Protein AF-A0A1I7H098-F1 (afdb_monomer)

Structure (mmCIF, N/CA/C/O backbone):
data_AF-A0A1I7H098-F1
#
_entry.id   AF-A0A1I7H098-F1
#
loop_
_atom_site.group_PDB
_atom_site.id
_atom_site.type_symbol
_atom_site.label_atom_id
_atom_site.label_alt_id
_atom_site.label_comp_id
_atom_site.label_asym_id
_atom_site.label_entity_id
_atom_site.label_seq_id
_atom_site.pdbx_PDB_ins_code
_atom_site.Cartn_x
_atom_site.Cartn_y
_atom_site.Cartn_z
_atom_site.occupancy
_atom_site.B_iso_or_equiv
_atom_site.auth_seq_id
_atom_site.auth_comp_id
_atom_site.auth_asym_id
_atom_site.auth_atom_id
_atom_site.pdbx_PDB_model_num
ATOM 1 N N . MET A 1 1 ? -5.844 -3.182 17.092 1.00 50.19 1 MET A N 1
ATOM 2 C CA . MET A 1 1 ? -4.797 -3.306 16.057 1.00 50.19 1 MET A CA 1
ATOM 3 C C . MET A 1 1 ? -4.167 -1.939 15.901 1.00 50.19 1 MET A C 1
ATOM 5 O O . MET A 1 1 ? -4.902 -0.989 15.667 1.00 50.19 1 MET A O 1
ATOM 9 N N . ASP A 1 2 ? -2.868 -1.819 16.153 1.00 56.38 2 ASP A N 1
ATOM 10 C CA . ASP A 1 2 ? -2.183 -0.526 16.117 1.00 56.38 2 ASP A CA 1
ATOM 11 C C . ASP A 1 2 ? -2.101 -0.019 14.662 1.00 56.38 2 ASP A C 1
ATOM 13 O O . ASP A 1 2 ? -1.966 -0.824 13.735 1.00 56.38 2 ASP A O 1
ATOM 17 N N . ILE A 1 3 ? -2.187 1.295 14.427 1.00 56.88 3 ILE A N 1
ATOM 18 C CA . ILE A 1 3 ? -2.191 1.898 13.069 1.00 56.88 3 ILE A CA 1
ATOM 19 C C . ILE A 1 3 ? -0.932 1.487 12.286 1.00 56.88 3 ILE A C 1
ATOM 21 O O . ILE A 1 3 ? -0.953 1.285 11.064 1.00 56.88 3 ILE A O 1
ATOM 25 N N . ASN A 1 4 ? 0.163 1.280 13.016 1.00 68.94 4 ASN A N 1
ATOM 26 C CA . ASN A 1 4 ? 1.404 0.759 12.475 1.00 68.94 4 ASN A CA 1
ATOM 27 C C . ASN A 1 4 ? 1.242 -0.650 11.899 1.00 68.94 4 ASN A C 1
ATOM 29 O O . ASN A 1 4 ? 1.799 -0.922 10.845 1.00 68.94 4 ASN A O 1
ATOM 33 N N . ASP A 1 5 ? 0.469 -1.543 12.508 1.00 76.44 5 ASP A N 1
ATOM 34 C CA . ASP A 1 5 ? 0.354 -2.923 12.028 1.00 76.44 5 ASP A CA 1
ATOM 35 C C . ASP A 1 5 ? -0.524 -3.039 10.779 1.00 76.44 5 ASP A C 1
ATOM 37 O O . ASP A 1 5 ? -0.144 -3.741 9.839 1.00 76.44 5 ASP A O 1
ATOM 41 N N . ALA A 1 6 ? -1.598 -2.247 10.692 1.00 76.44 6 ALA A N 1
ATOM 42 C CA . ALA A 1 6 ? -2.412 -2.129 9.478 1.00 76.44 6 ALA A CA 1
ATOM 43 C C . ALA A 1 6 ? -1.590 -1.626 8.280 1.00 76.44 6 ALA A C 1
ATOM 45 O O . ALA A 1 6 ? -1.658 -2.172 7.177 1.00 76.44 6 ALA A O 1
ATOM 46 N N . THR A 1 7 ? -0.746 -0.618 8.513 1.00 80.31 7 THR A N 1
ATOM 47 C CA . THR A 1 7 ? 0.130 -0.050 7.478 1.00 80.31 7 THR A CA 1
ATOM 48 C C . THR A 1 7 ? 1.159 -1.075 6.992 1.00 80.31 7 THR A C 1
ATOM 50 O O . THR A 1 7 ? 1.426 -1.191 5.794 1.00 80.31 7 THR A O 1
ATOM 53 N N . LYS A 1 8 ? 1.722 -1.875 7.903 1.00 84.44 8 LYS A N 1
ATOM 54 C CA . LYS A 1 8 ? 2.679 -2.935 7.553 1.00 84.44 8 LYS A CA 1
ATOM 55 C C . LYS A 1 8 ? 2.026 -4.057 6.750 1.00 84.44 8 LYS A C 1
ATOM 57 O O . LYS A 1 8 ? 2.628 -4.551 5.795 1.00 84.44 8 LYS A O 1
ATOM 62 N N . GLU A 1 9 ? 0.821 -4.470 7.131 1.00 88.00 9 GLU A N 1
ATOM 63 C CA . GLU A 1 9 ? 0.059 -5.490 6.410 1.00 88.00 9 GLU A CA 1
ATOM 64 C C . GLU A 1 9 ? -0.294 -5.022 4.995 1.00 88.00 9 GLU A C 1
ATOM 66 O O . GLU A 1 9 ? -0.074 -5.757 4.027 1.00 88.00 9 GLU A O 1
ATOM 71 N N . TYR A 1 10 ? -0.722 -3.764 4.855 1.00 89.12 10 TYR A N 1
ATOM 72 C CA . TYR A 1 10 ? -0.965 -3.140 3.558 1.00 89.12 10 TYR A CA 1
ATOM 73 C C . TYR A 1 10 ? 0.275 -3.195 2.653 1.00 89.12 10 TYR A C 1
ATOM 75 O O . TYR A 1 10 ? 0.208 -3.718 1.538 1.00 89.12 10 TYR A O 1
ATOM 83 N N . VAL A 1 11 ? 1.437 -2.748 3.145 1.00 90.12 11 VAL A N 1
ATOM 84 C CA . VAL A 1 11 ? 2.695 -2.772 2.376 1.00 90.12 11 VAL A CA 1
ATOM 85 C C . VAL A 1 11 ? 3.069 -4.196 1.955 1.00 90.12 11 VAL A C 1
ATOM 87 O O . VAL A 1 11 ? 3.471 -4.416 0.812 1.00 90.12 11 VAL A O 1
ATOM 90 N N . LYS A 1 12 ? 2.902 -5.192 2.836 1.00 91.50 12 LYS A N 1
ATOM 91 C CA . LYS A 1 12 ? 3.137 -6.606 2.493 1.00 91.50 12 LYS A CA 1
ATOM 92 C C . LYS A 1 12 ? 2.204 -7.094 1.388 1.00 91.50 12 LYS A C 1
ATOM 94 O O . LYS A 1 12 ? 2.657 -7.798 0.483 1.00 91.50 12 LYS A O 1
ATOM 99 N N . ARG A 1 13 ? 0.925 -6.713 1.434 1.00 92.12 13 ARG A N 1
ATOM 100 C CA . ARG A 1 13 ? -0.057 -7.065 0.403 1.00 92.12 13 ARG A CA 1
ATOM 101 C C . ARG A 1 13 ? 0.317 -6.456 -0.948 1.00 92.12 13 ARG A C 1
ATOM 103 O O . ARG A 1 13 ? 0.353 -7.187 -1.936 1.00 92.12 13 ARG A O 1
ATOM 110 N N . VAL A 1 14 ? 0.662 -5.168 -0.980 1.00 93.88 14 VAL A N 1
ATOM 111 C CA . VAL A 1 14 ? 1.115 -4.475 -2.201 1.00 93.88 14 VAL A CA 1
ATOM 112 C C . VAL A 1 14 ? 2.371 -5.140 -2.769 1.00 93.88 14 VAL A C 1
ATOM 114 O O . VAL A 1 14 ? 2.383 -5.520 -3.938 1.00 93.88 14 VAL A O 1
ATOM 117 N N . ASN A 1 15 ? 3.384 -5.390 -1.931 1.00 94.31 15 ASN A N 1
ATOM 118 C CA . ASN A 1 15 ? 4.598 -6.102 -2.336 1.00 94.31 15 ASN A CA 1
ATOM 119 C C . ASN A 1 15 ? 4.280 -7.474 -2.950 1.00 94.31 15 ASN A C 1
ATOM 121 O O . ASN A 1 15 ? 4.836 -7.828 -3.985 1.00 94.31 15 ASN A O 1
ATOM 125 N N . SER A 1 16 ? 3.377 -8.248 -2.337 1.00 93.12 16 SER A N 1
ATOM 126 C CA . SER A 1 16 ? 3.011 -9.575 -2.842 1.00 93.12 16 SER A CA 1
ATOM 127 C C . SER A 1 16 ? 2.345 -9.513 -4.217 1.00 93.12 16 SER A C 1
ATOM 129 O O . SER A 1 16 ? 2.656 -10.339 -5.074 1.00 93.12 16 SER A O 1
ATOM 131 N N . ILE A 1 17 ? 1.467 -8.533 -4.447 1.00 95.38 17 ILE A N 1
ATOM 132 C CA . ILE A 1 17 ? 0.814 -8.326 -5.747 1.00 95.38 17 ILE A CA 1
ATOM 133 C C . ILE A 1 17 ? 1.856 -7.964 -6.812 1.00 95.38 17 ILE A C 1
ATOM 135 O O . ILE A 1 17 ? 1.867 -8.570 -7.882 1.00 95.38 17 ILE A O 1
ATOM 139 N N . ILE A 1 18 ? 2.769 -7.040 -6.502 1.00 95.19 18 ILE A N 1
ATOM 140 C CA . ILE A 1 18 ? 3.820 -6.601 -7.432 1.00 95.19 18 ILE A CA 1
ATOM 141 C C . ILE A 1 18 ? 4.759 -7.755 -7.789 1.00 95.19 18 ILE A C 1
ATOM 143 O O . ILE A 1 18 ? 5.049 -7.962 -8.963 1.00 95.19 18 ILE A O 1
ATOM 147 N N . ILE A 1 19 ? 5.175 -8.559 -6.807 1.00 95.38 19 ILE A N 1
ATOM 148 C CA . ILE A 1 19 ? 6.027 -9.731 -7.054 1.00 95.38 19 ILE A CA 1
ATOM 149 C C . ILE A 1 19 ? 5.332 -10.720 -8.002 1.00 95.38 19 ILE A C 1
ATOM 151 O O . ILE A 1 19 ? 5.966 -11.225 -8.924 1.00 95.38 19 ILE A O 1
ATOM 155 N N . ARG A 1 20 ? 4.025 -10.973 -7.835 1.00 96.25 20 ARG A N 1
ATOM 156 C CA . ARG A 1 20 ? 3.264 -11.844 -8.754 1.00 96.25 20 ARG A CA 1
ATOM 157 C C . ARG A 1 20 ? 3.193 -11.266 -10.168 1.00 96.25 20 ARG A C 1
ATOM 159 O O . ARG A 1 20 ? 3.347 -12.015 -11.128 1.00 96.25 20 ARG A O 1
ATOM 166 N N . ALA A 1 21 ? 3.002 -9.952 -10.298 1.00 95.75 21 ALA A N 1
ATOM 167 C CA . ALA A 1 21 ? 3.026 -9.280 -11.595 1.00 95.75 21 ALA A CA 1
ATOM 168 C C . ALA A 1 21 ? 4.405 -9.399 -12.267 1.00 95.75 21 ALA A C 1
ATOM 170 O O . ALA A 1 21 ? 4.485 -9.738 -13.444 1.00 95.75 21 ALA A O 1
ATOM 171 N N . PHE A 1 22 ? 5.496 -9.212 -11.516 1.00 96.06 22 PHE A N 1
ATOM 172 C CA . PHE A 1 22 ? 6.852 -9.404 -12.035 1.00 96.06 22 PHE A CA 1
ATOM 173 C C . PHE A 1 22 ? 7.112 -10.844 -12.474 1.00 96.06 22 PHE A C 1
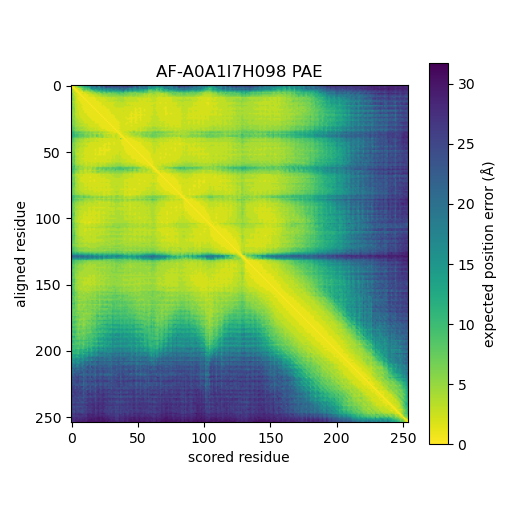ATOM 175 O O . PHE A 1 22 ? 7.699 -11.038 -13.532 1.00 96.06 22 PHE A O 1
ATOM 182 N N . ILE A 1 23 ? 6.630 -11.846 -11.731 1.00 97.38 23 ILE A N 1
ATOM 183 C CA . ILE A 1 23 ? 6.727 -13.258 -12.139 1.00 97.38 23 ILE A CA 1
ATOM 184 C C . ILE A 1 23 ? 6.019 -13.493 -13.480 1.00 97.38 23 ILE A C 1
ATOM 186 O O . ILE A 1 23 ? 6.572 -14.167 -14.346 1.00 97.38 23 ILE A O 1
ATOM 190 N N . ALA A 1 24 ? 4.831 -12.915 -13.682 1.00 96.94 24 ALA A N 1
ATOM 191 C CA . ALA A 1 24 ? 4.115 -13.031 -14.952 1.00 96.94 24 ALA A CA 1
ATOM 192 C C . ALA A 1 24 ? 4.896 -12.386 -16.114 1.00 96.94 24 ALA A C 1
ATOM 194 O O . ALA A 1 24 ? 5.064 -13.006 -17.162 1.00 96.94 24 ALA A O 1
ATOM 195 N N . ILE A 1 25 ? 5.435 -11.178 -15.916 1.00 95.62 25 ILE A N 1
ATOM 196 C CA . ILE A 1 25 ? 6.247 -10.484 -16.932 1.00 95.62 25 ILE A CA 1
ATOM 197 C C . ILE A 1 25 ? 7.542 -11.259 -17.223 1.00 95.62 25 ILE A C 1
ATOM 199 O O . ILE A 1 25 ? 7.931 -11.390 -18.385 1.00 95.62 25 ILE A O 1
ATOM 203 N N . PHE A 1 26 ? 8.186 -11.807 -16.190 1.00 97.06 26 PHE A N 1
ATOM 204 C CA . PHE A 1 26 ? 9.375 -12.648 -16.314 1.00 97.06 26 PHE A CA 1
ATOM 205 C C . PHE A 1 26 ? 9.092 -13.894 -17.155 1.00 97.06 26 PHE A C 1
ATOM 207 O O . PHE A 1 26 ? 9.846 -14.180 -18.081 1.00 97.06 26 PHE A O 1
ATOM 214 N N . ALA A 1 27 ? 7.982 -14.589 -16.893 1.00 97.19 27 ALA A N 1
ATOM 215 C CA . ALA A 1 27 ? 7.590 -15.764 -17.665 1.00 97.19 27 ALA A CA 1
ATOM 216 C C . ALA A 1 27 ? 7.409 -15.434 -19.156 1.00 97.19 27 ALA A C 1
ATOM 218 O O . ALA A 1 27 ? 7.891 -16.179 -20.004 1.00 97.19 27 ALA A O 1
ATOM 219 N N . ILE A 1 28 ? 6.790 -14.291 -19.478 1.00 96.25 28 ILE A N 1
ATOM 220 C CA . ILE A 1 28 ? 6.627 -13.833 -20.867 1.00 96.25 28 ILE A CA 1
ATOM 221 C C . ILE A 1 28 ? 7.992 -13.638 -21.543 1.00 96.25 28 ILE A C 1
ATOM 223 O O . ILE A 1 28 ? 8.214 -14.152 -22.636 1.00 96.25 28 ILE A O 1
ATOM 227 N N . HIS A 1 29 ? 8.931 -12.945 -20.893 1.00 95.50 29 HIS A N 1
ATOM 228 C CA . HIS A 1 29 ? 10.258 -12.692 -21.470 1.00 95.50 29 HIS A CA 1
ATOM 229 C C . HIS A 1 29 ? 11.089 -13.963 -21.621 1.00 95.50 29 HIS A C 1
ATOM 231 O O . HIS A 1 29 ? 11.789 -14.124 -22.623 1.00 95.50 29 HIS A O 1
ATOM 237 N N . LEU A 1 30 ? 10.977 -14.876 -20.656 1.00 95.38 30 LEU A N 1
ATOM 238 C CA . LEU A 1 30 ? 11.650 -16.164 -20.698 1.00 95.38 30 LEU A CA 1
ATOM 239 C C . LEU A 1 30 ? 11.140 -17.006 -21.875 1.00 95.38 30 LEU A C 1
ATOM 241 O O . LEU A 1 30 ? 11.947 -17.551 -22.624 1.00 95.38 30 LEU A O 1
ATOM 245 N N . ILE A 1 31 ? 9.819 -17.058 -22.084 1.00 96.81 31 ILE A N 1
ATOM 246 C CA . ILE A 1 31 ? 9.207 -17.751 -23.227 1.00 96.81 31 ILE A CA 1
ATOM 247 C C . ILE A 1 31 ? 9.671 -17.127 -24.548 1.00 96.81 31 ILE A C 1
ATOM 249 O O . ILE A 1 31 ? 10.094 -17.860 -25.439 1.00 96.81 31 ILE A O 1
ATOM 253 N N . CYS A 1 32 ? 9.655 -15.794 -24.673 1.00 95.56 32 CYS A N 1
ATOM 254 C CA . CYS A 1 32 ? 10.135 -15.109 -25.878 1.00 95.56 32 CYS A CA 1
ATOM 255 C C . CYS A 1 32 ? 11.614 -15.407 -26.170 1.00 95.56 32 CYS A C 1
ATOM 257 O O . CYS A 1 32 ? 11.965 -15.656 -27.323 1.00 95.56 32 CYS A O 1
ATOM 259 N N . SER A 1 33 ? 12.465 -15.439 -25.137 1.00 94.81 33 SER A N 1
ATOM 260 C CA . SER A 1 33 ? 13.884 -15.789 -25.277 1.00 94.81 33 SER A CA 1
ATOM 261 C C . SER A 1 33 ? 14.076 -17.239 -25.744 1.00 94.81 33 SER A C 1
ATOM 263 O O . SER A 1 33 ? 14.818 -17.484 -26.697 1.00 94.81 33 SER A O 1
ATOM 265 N N . ILE A 1 34 ? 13.352 -18.198 -25.149 1.00 94.88 34 ILE A N 1
ATOM 266 C CA . ILE A 1 34 ? 13.399 -19.619 -25.545 1.00 94.88 34 ILE A CA 1
ATOM 267 C C . ILE A 1 34 ? 12.890 -19.814 -26.982 1.00 94.88 34 ILE A C 1
ATOM 269 O O . ILE A 1 34 ? 13.457 -20.608 -27.729 1.00 94.88 34 ILE A O 1
ATOM 273 N N . ALA A 1 35 ? 11.860 -19.068 -27.387 1.00 95.69 35 ALA A N 1
ATOM 274 C CA . ALA A 1 35 ? 11.316 -19.088 -28.745 1.00 95.69 35 ALA A CA 1
ATOM 275 C C . ALA A 1 35 ? 12.227 -18.412 -29.792 1.00 95.69 35 ALA A C 1
ATOM 277 O O . ALA A 1 35 ? 11.927 -18.464 -30.982 1.00 95.69 35 ALA A O 1
ATOM 278 N N . GLY A 1 36 ? 13.327 -17.777 -29.372 1.00 93.62 36 GLY A N 1
ATOM 279 C CA . GLY A 1 36 ? 14.290 -17.123 -30.261 1.00 93.62 36 GLY A CA 1
ATOM 280 C C . GLY A 1 36 ? 13.901 -15.711 -30.713 1.00 93.62 36 GLY A C 1
ATOM 281 O O . GLY A 1 36 ? 14.585 -15.141 -31.559 1.00 93.62 36 GLY A O 1
ATOM 282 N N . LEU A 1 37 ? 12.842 -15.118 -30.152 1.00 91.69 37 LEU A N 1
ATOM 283 C CA . LEU A 1 37 ? 12.432 -13.744 -30.452 1.00 91.69 37 LEU A CA 1
ATOM 284 C C . LEU A 1 37 ? 13.290 -12.770 -29.640 1.00 91.69 37 LEU A C 1
ATOM 286 O O . LEU A 1 37 ? 13.191 -12.775 -28.412 1.00 91.69 37 LEU A O 1
ATOM 290 N N . HIS A 1 38 ? 14.101 -11.929 -30.297 1.00 89.19 38 HIS A N 1
ATOM 291 C CA . HIS A 1 38 ? 15.004 -10.973 -29.624 1.00 89.19 38 HIS A CA 1
ATOM 292 C C . HIS A 1 38 ? 15.778 -11.634 -28.473 1.00 89.19 38 HIS A C 1
ATOM 294 O O . HIS A 1 38 ? 15.659 -11.250 -27.305 1.00 89.19 38 HIS A O 1
ATOM 300 N N . ARG A 1 39 ? 16.449 -12.750 -28.792 1.00 87.94 39 ARG A N 1
ATOM 301 C CA . ARG A 1 39 ? 16.983 -13.690 -27.798 1.00 87.94 39 ARG A CA 1
ATOM 302 C C . ARG A 1 39 ? 17.926 -13.007 -26.813 1.00 87.94 39 ARG A C 1
ATOM 304 O O . ARG A 1 39 ? 17.801 -13.246 -25.611 1.00 87.94 39 ARG A O 1
ATOM 311 N N . ASP A 1 40 ? 18.831 -12.165 -27.293 1.00 91.50 40 ASP A N 1
ATOM 312 C CA . ASP A 1 40 ? 19.842 -11.528 -26.449 1.00 91.50 40 ASP A CA 1
ATOM 313 C C . ASP A 1 40 ? 19.205 -10.460 -25.547 1.00 91.50 40 ASP A C 1
ATOM 315 O O . ASP A 1 40 ? 19.397 -10.481 -24.327 1.00 91.50 40 ASP A O 1
ATOM 319 N N . GLU A 1 41 ? 18.339 -9.603 -26.097 1.00 91.75 41 G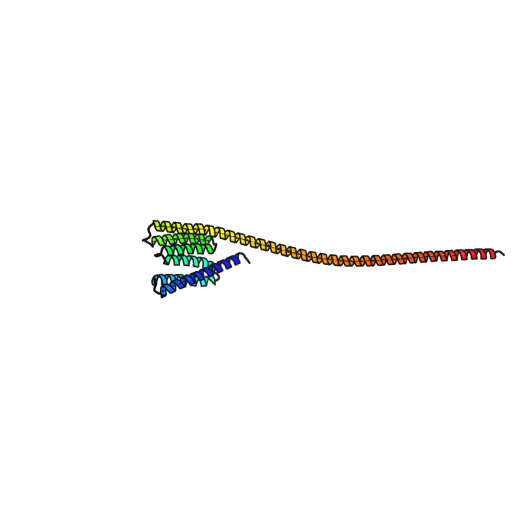LU A N 1
ATOM 320 C CA . GLU A 1 41 ? 17.659 -8.546 -25.342 1.00 91.75 41 GLU A CA 1
ATOM 321 C C . GLU A 1 41 ? 16.704 -9.131 -24.291 1.00 91.75 41 GLU A C 1
ATOM 323 O O . GLU A 1 41 ? 16.686 -8.706 -23.131 1.00 91.75 41 GLU A O 1
ATOM 328 N N . ASN A 1 42 ? 15.928 -10.154 -24.663 1.00 93.12 42 ASN A N 1
ATOM 329 C CA . ASN A 1 42 ? 14.994 -10.816 -23.753 1.00 93.12 42 ASN A CA 1
ATOM 330 C C . ASN A 1 42 ? 15.700 -11.666 -22.691 1.00 93.12 42 ASN A C 1
ATOM 332 O O . ASN A 1 42 ? 15.170 -11.807 -21.585 1.00 93.12 42 ASN A O 1
ATOM 336 N N . SER A 1 43 ? 16.903 -12.177 -22.967 1.00 93.50 43 SER A N 1
ATOM 337 C CA . SER A 1 43 ? 17.725 -12.860 -21.959 1.00 93.50 43 SER A CA 1
ATOM 338 C C . SER A 1 43 ? 18.222 -11.889 -20.889 1.00 93.50 43 SER A C 1
ATOM 340 O O . SER A 1 43 ? 18.082 -12.174 -19.699 1.00 93.50 43 SER A O 1
ATOM 342 N N . ILE A 1 44 ? 18.708 -10.707 -21.289 1.00 93.62 44 ILE A N 1
ATOM 343 C CA . ILE A 1 44 ? 19.124 -9.650 -20.351 1.00 93.62 44 ILE A CA 1
ATOM 344 C C . ILE A 1 44 ? 17.933 -9.190 -19.496 1.00 93.62 44 ILE A C 1
ATOM 346 O O . ILE A 1 44 ? 18.023 -9.148 -18.268 1.00 93.62 44 ILE A O 1
ATOM 350 N N . ARG A 1 45 ? 16.785 -8.912 -20.127 1.00 94.69 45 ARG A N 1
ATOM 351 C CA . ARG A 1 45 ? 15.529 -8.534 -19.449 1.00 94.69 45 ARG A CA 1
ATOM 352 C C . ARG A 1 45 ? 15.077 -9.577 -18.429 1.00 94.69 45 ARG A C 1
ATOM 354 O O . ARG A 1 45 ? 14.713 -9.228 -17.305 1.00 94.69 45 ARG A O 1
ATOM 361 N N . SER A 1 46 ? 15.135 -10.854 -18.803 1.00 95.12 46 SER A N 1
ATOM 362 C CA . SER A 1 46 ? 14.787 -11.968 -17.917 1.00 95.12 46 SER A CA 1
ATOM 363 C C . SER A 1 46 ? 15.747 -12.062 -16.732 1.00 95.12 46 SER A C 1
ATOM 365 O O . SER A 1 46 ? 15.294 -12.247 -15.605 1.00 95.12 46 SER A O 1
ATOM 367 N N . ALA A 1 47 ? 17.053 -11.875 -16.951 1.00 95.50 47 ALA A N 1
ATOM 368 C CA . ALA A 1 47 ? 18.045 -11.875 -15.878 1.00 95.50 47 ALA A CA 1
ATOM 369 C C . ALA A 1 47 ? 17.794 -10.742 -14.868 1.00 95.50 47 ALA A C 1
ATOM 371 O O . ALA A 1 47 ? 17.767 -10.989 -13.662 1.00 95.50 47 ALA A O 1
ATOM 372 N N . ILE A 1 48 ? 17.531 -9.519 -15.350 1.00 95.62 48 ILE A N 1
ATOM 373 C CA . ILE A 1 48 ? 17.189 -8.365 -14.501 1.00 95.62 48 ILE A CA 1
ATOM 374 C C . ILE A 1 48 ? 15.951 -8.676 -13.648 1.00 95.62 48 ILE A C 1
ATOM 376 O O . ILE A 1 48 ? 15.995 -8.546 -12.423 1.00 95.62 48 ILE A O 1
ATOM 380 N N . LEU A 1 49 ? 14.861 -9.138 -14.272 1.00 96.50 49 LEU A N 1
ATOM 381 C CA . LEU A 1 49 ? 13.627 -9.488 -13.561 1.00 96.50 49 LEU A CA 1
ATOM 382 C C . LEU A 1 49 ? 13.826 -10.620 -12.553 1.00 96.50 49 LEU A C 1
ATOM 384 O O . LEU A 1 49 ? 13.278 -10.548 -11.455 1.00 96.50 49 LEU A O 1
ATOM 388 N N . PHE A 1 50 ? 14.625 -11.633 -12.888 1.00 96.81 50 PHE A N 1
ATOM 389 C CA . PHE A 1 50 ? 14.933 -12.730 -11.979 1.00 96.81 50 PHE A CA 1
ATOM 390 C C . PHE A 1 50 ? 15.585 -12.222 -10.690 1.00 96.81 50 PHE A C 1
ATOM 392 O O . PHE A 1 50 ? 15.120 -12.561 -9.601 1.00 96.81 50 PHE A O 1
ATOM 399 N N . PHE A 1 51 ? 16.605 -11.360 -10.792 1.00 96.12 51 PHE A N 1
ATOM 400 C CA . PHE A 1 51 ? 17.248 -10.781 -9.611 1.00 96.12 51 PHE A CA 1
ATOM 401 C C . PHE A 1 51 ? 16.282 -9.915 -8.800 1.00 96.12 51 PHE A C 1
ATOM 403 O O . PHE A 1 51 ? 16.241 -10.042 -7.576 1.00 96.12 51 PHE A O 1
ATOM 410 N N . ILE A 1 52 ? 15.461 -9.088 -9.457 1.00 95.69 52 ILE A N 1
ATOM 411 C CA . ILE A 1 52 ? 14.446 -8.274 -8.770 1.00 95.69 52 ILE A CA 1
ATOM 412 C C . ILE A 1 52 ? 13.482 -9.175 -7.993 1.00 95.69 52 ILE A C 1
ATOM 414 O O . ILE A 1 52 ? 13.270 -8.960 -6.804 1.00 95.69 52 ILE A O 1
ATOM 418 N N . ILE A 1 53 ? 12.931 -10.213 -8.630 1.00 96.56 53 ILE A N 1
ATOM 419 C CA . ILE A 1 53 ? 12.000 -11.155 -7.996 1.00 96.56 53 ILE A CA 1
ATOM 420 C C . ILE A 1 53 ? 12.673 -11.874 -6.826 1.00 96.56 53 ILE A C 1
ATOM 422 O O . ILE A 1 53 ? 12.087 -11.944 -5.746 1.00 96.56 53 ILE A O 1
ATOM 426 N N . LEU A 1 54 ? 13.897 -12.373 -7.017 1.00 95.94 54 LEU A N 1
ATOM 427 C CA . LEU A 1 54 ? 14.653 -13.096 -5.997 1.00 95.94 54 LEU A CA 1
ATOM 428 C C . LEU A 1 54 ? 14.867 -12.229 -4.752 1.00 95.94 54 LEU A C 1
ATOM 430 O O . LEU A 1 54 ? 14.477 -12.619 -3.649 1.00 95.94 54 LEU A O 1
ATOM 434 N N . PHE A 1 55 ? 15.430 -11.031 -4.920 1.00 95.38 55 PHE A N 1
ATOM 435 C CA . PHE A 1 55 ? 15.686 -10.129 -3.799 1.00 95.38 55 PHE A CA 1
ATOM 436 C C . PHE A 1 55 ? 14.386 -9.609 -3.173 1.00 95.38 55 PHE A C 1
ATOM 438 O O . PHE A 1 55 ? 14.283 -9.557 -1.945 1.00 95.38 55 PHE A O 1
ATOM 445 N N . SER A 1 56 ? 13.357 -9.306 -3.971 1.00 94.56 56 SER A N 1
ATOM 446 C CA . SER A 1 56 ? 12.055 -8.876 -3.451 1.00 94.56 56 SER A CA 1
ATOM 447 C C . SER A 1 56 ? 11.378 -9.973 -2.639 1.00 94.56 56 SER A C 1
ATOM 449 O O . SER A 1 56 ? 10.818 -9.686 -1.578 1.00 94.56 56 SER A O 1
ATOM 451 N N . PHE A 1 57 ? 11.480 -11.232 -3.070 1.00 93.88 57 PHE A N 1
ATOM 452 C CA . PHE A 1 57 ? 10.965 -12.374 -2.326 1.00 93.88 57 PHE A CA 1
ATOM 453 C C . PHE A 1 57 ? 11.704 -12.554 -0.994 1.00 93.88 57 PHE A C 1
ATOM 455 O O . PHE A 1 57 ? 11.051 -12.606 0.052 1.00 93.88 57 PHE A O 1
ATOM 462 N N . ILE A 1 58 ? 13.043 -12.547 -1.006 1.00 93.38 58 ILE A N 1
ATOM 463 C CA . ILE A 1 58 ? 13.872 -12.652 0.209 1.00 93.38 58 ILE A CA 1
ATOM 464 C C . ILE A 1 58 ? 13.527 -11.526 1.191 1.00 93.38 58 ILE A C 1
ATOM 466 O O . ILE A 1 58 ? 13.234 -11.779 2.363 1.00 93.38 58 ILE A O 1
ATOM 470 N N . PHE A 1 59 ? 13.491 -10.276 0.720 1.00 92.19 59 PHE A N 1
ATOM 471 C CA . PHE A 1 59 ? 13.249 -9.125 1.588 1.00 92.19 59 PHE A CA 1
ATOM 472 C C . PHE A 1 59 ? 11.826 -9.139 2.145 1.00 92.19 59 PHE A C 1
ATOM 474 O O . PHE A 1 59 ? 11.647 -8.859 3.331 1.00 92.19 59 PHE A O 1
ATOM 481 N N . SER A 1 60 ? 10.832 -9.561 1.353 1.00 89.25 60 SER A N 1
ATOM 482 C CA . SER A 1 60 ? 9.432 -9.645 1.795 1.00 89.25 60 SER A CA 1
ATOM 483 C C . SER A 1 60 ? 9.211 -10.611 2.967 1.00 89.25 60 SER A C 1
ATOM 485 O O . SER A 1 60 ? 8.279 -10.424 3.751 1.00 89.25 60 SER A O 1
ATOM 487 N N . LYS A 1 61 ? 10.074 -11.629 3.103 1.00 88.50 61 LYS A N 1
ATOM 488 C CA . LYS A 1 61 ? 10.049 -12.619 4.192 1.00 88.50 61 LYS A CA 1
ATOM 489 C C . LYS A 1 61 ? 10.932 -12.239 5.381 1.00 88.50 61 LYS A C 1
ATOM 491 O O . LYS A 1 61 ? 10.800 -12.824 6.452 1.00 88.50 61 LYS A O 1
ATOM 496 N N . SER A 1 62 ? 11.818 -11.267 5.204 1.00 88.56 62 SER A N 1
ATOM 497 C CA . SER A 1 62 ? 12.771 -10.829 6.222 1.00 88.56 62 SER A CA 1
ATOM 498 C C . SER A 1 62 ? 12.199 -9.744 7.150 1.00 88.56 62 SER A C 1
ATOM 500 O O . SER A 1 62 ? 11.136 -9.166 6.906 1.00 88.56 62 SER A O 1
ATOM 502 N N . LYS A 1 63 ? 12.957 -9.387 8.197 1.00 84.31 63 LYS A N 1
ATOM 503 C CA . LYS A 1 63 ? 12.635 -8.248 9.078 1.00 84.31 63 LYS A CA 1
ATOM 504 C C . LYS A 1 63 ? 12.686 -6.888 8.358 1.00 84.31 63 LYS A C 1
ATOM 506 O O . LYS A 1 63 ? 12.095 -5.934 8.852 1.00 84.31 63 LYS A O 1
ATOM 511 N N . ILE A 1 64 ? 13.327 -6.808 7.187 1.00 87.00 64 ILE A N 1
ATOM 512 C CA . ILE A 1 64 ? 13.487 -5.581 6.387 1.00 87.00 64 ILE A CA 1
ATOM 513 C C . ILE A 1 64 ? 12.484 -5.473 5.224 1.00 87.00 64 ILE A C 1
ATOM 515 O O . ILE A 1 64 ? 12.741 -4.767 4.256 1.00 87.00 64 ILE A O 1
ATOM 519 N N . TYR A 1 65 ? 11.310 -6.109 5.305 1.00 85.25 65 TYR A N 1
ATOM 520 C CA . TYR A 1 65 ? 10.274 -6.063 4.252 1.00 85.25 65 TYR A CA 1
ATOM 521 C C . TYR A 1 65 ? 9.840 -4.642 3.834 1.00 85.25 65 TYR A C 1
ATOM 523 O O . TYR A 1 65 ? 9.334 -4.445 2.730 1.00 85.25 65 TYR A O 1
ATOM 531 N N . GLY A 1 66 ? 10.041 -3.632 4.690 1.00 86.06 66 GLY A N 1
ATOM 532 C CA . GLY A 1 66 ? 9.819 -2.228 4.336 1.00 86.06 66 GLY A CA 1
ATOM 533 C C . GLY A 1 66 ? 10.736 -1.737 3.209 1.00 86.06 66 GLY A C 1
ATOM 534 O O . GLY A 1 66 ? 10.358 -0.822 2.483 1.00 86.06 66 GLY A O 1
ATOM 535 N N . MET A 1 67 ? 11.903 -2.366 3.017 1.00 89.75 67 MET A N 1
ATOM 536 C CA . MET A 1 67 ? 12.830 -2.066 1.922 1.00 89.75 67 MET A CA 1
ATOM 537 C C . MET A 1 67 ? 12.370 -2.626 0.571 1.00 89.75 67 MET A C 1
ATOM 539 O O . MET A 1 67 ? 12.749 -2.090 -0.469 1.00 89.75 67 MET A O 1
ATOM 543 N N . THR A 1 68 ? 11.505 -3.648 0.561 1.00 93.25 68 THR A N 1
ATOM 544 C CA . THR A 1 68 ? 11.007 -4.287 -0.670 1.00 93.25 68 THR A CA 1
ATOM 545 C C . THR A 1 68 ? 10.322 -3.292 -1.612 1.00 93.25 68 THR A C 1
ATOM 547 O O . THR A 1 68 ? 10.453 -3.424 -2.826 1.00 93.25 68 THR A O 1
ATOM 550 N N . LYS A 1 69 ? 9.663 -2.247 -1.087 1.00 94.00 69 LYS A N 1
ATOM 551 C CA . LYS A 1 69 ? 9.025 -1.215 -1.923 1.00 94.00 69 LYS A CA 1
ATOM 552 C C . LYS A 1 69 ? 10.029 -0.434 -2.774 1.00 94.00 69 LYS A C 1
ATOM 554 O O . LYS A 1 69 ? 9.785 -0.215 -3.956 1.00 94.00 69 LYS A O 1
ATOM 559 N N . TYR A 1 70 ? 11.178 -0.076 -2.194 1.00 93.38 70 TYR A N 1
ATOM 560 C CA . TYR A 1 70 ? 12.247 0.632 -2.901 1.00 93.38 70 TYR A CA 1
ATOM 561 C C . TYR A 1 70 ? 12.890 -0.275 -3.942 1.00 93.38 70 TYR A C 1
ATOM 563 O O . TYR A 1 70 ? 13.088 0.144 -5.076 1.00 93.38 70 TYR A O 1
ATOM 571 N N . LEU A 1 71 ? 13.147 -1.533 -3.575 1.00 94.25 71 LEU A N 1
ATOM 572 C CA . LEU A 1 71 ? 13.712 -2.526 -4.482 1.00 94.25 71 LEU A CA 1
ATOM 573 C C . LEU A 1 71 ? 12.807 -2.770 -5.699 1.00 94.25 71 LEU A C 1
ATOM 575 O O . LEU A 1 71 ? 13.301 -2.803 -6.818 1.00 94.25 71 LEU A O 1
ATOM 579 N N . ASN A 1 72 ? 11.491 -2.885 -5.499 1.00 94.69 72 ASN A N 1
ATOM 580 C CA . ASN A 1 72 ? 10.535 -3.057 -6.594 1.00 94.69 72 ASN A CA 1
ATOM 581 C C . ASN A 1 72 ? 10.524 -1.854 -7.552 1.00 94.69 72 ASN A C 1
ATOM 583 O O . ASN A 1 72 ? 10.472 -2.042 -8.764 1.00 94.69 72 ASN A O 1
ATOM 587 N N . ILE A 1 73 ? 10.584 -0.630 -7.019 1.00 95.50 73 ILE A N 1
ATOM 588 C CA . ILE A 1 73 ? 10.590 0.601 -7.824 1.00 95.50 73 ILE A CA 1
ATOM 589 C C . ILE A 1 73 ? 11.903 0.743 -8.592 1.00 95.50 73 ILE A C 1
ATOM 591 O O . ILE A 1 73 ? 11.876 0.903 -9.807 1.00 95.50 73 ILE A O 1
ATOM 595 N N . ILE A 1 74 ? 13.044 0.625 -7.908 1.00 93.56 74 ILE A N 1
ATOM 596 C CA . ILE A 1 74 ? 14.370 0.683 -8.541 1.00 93.56 74 ILE A CA 1
ATOM 597 C C . ILE A 1 74 ? 14.505 -0.438 -9.574 1.00 93.56 74 ILE A C 1
ATOM 599 O O . ILE A 1 74 ? 14.992 -0.211 -10.676 1.00 93.56 74 ILE A O 1
ATOM 603 N N . GLY A 1 75 ? 14.022 -1.636 -9.247 1.00 93.19 75 GLY A N 1
ATOM 604 C CA . GLY A 1 75 ? 14.000 -2.770 -10.156 1.00 93.19 75 GLY A CA 1
ATOM 605 C C . GLY A 1 75 ? 13.226 -2.468 -11.435 1.00 93.19 75 GLY A C 1
ATOM 606 O O . GLY A 1 75 ? 13.753 -2.681 -12.523 1.00 93.19 75 GLY A O 1
ATOM 607 N N . LEU A 1 76 ? 12.010 -1.921 -11.330 1.00 94.56 76 LEU A N 1
ATOM 608 C CA . LEU A 1 76 ? 11.228 -1.581 -12.519 1.00 94.56 76 LEU A CA 1
ATOM 609 C C . LEU A 1 76 ? 11.843 -0.420 -13.318 1.00 94.56 76 LEU A C 1
ATOM 611 O O . LEU A 1 76 ? 11.806 -0.451 -14.545 1.00 94.56 76 LEU A O 1
ATOM 615 N N . MET A 1 77 ? 12.479 0.548 -12.652 1.00 92.75 77 MET A N 1
ATOM 616 C CA . MET A 1 77 ? 13.259 1.598 -13.320 1.00 92.75 77 MET A CA 1
ATOM 617 C C . MET A 1 77 ? 14.421 1.018 -14.137 1.00 92.75 77 MET A C 1
ATOM 619 O O . MET A 1 77 ? 14.581 1.356 -15.308 1.00 92.75 77 MET A O 1
ATOM 623 N N . LEU A 1 78 ? 15.207 0.112 -13.548 1.00 91.50 78 LEU A N 1
ATOM 624 C CA . LEU A 1 78 ? 16.303 -0.572 -14.243 1.00 91.50 78 LEU A CA 1
ATOM 625 C C . LEU A 1 78 ? 15.782 -1.453 -15.381 1.00 91.50 78 LEU A C 1
ATOM 627 O O . LEU A 1 78 ? 16.365 -1.495 -16.461 1.00 91.50 78 LEU A O 1
ATOM 631 N N . PHE A 1 79 ? 14.651 -2.122 -15.169 1.00 93.25 79 PHE A N 1
ATOM 632 C CA . PHE A 1 79 ? 13.990 -2.889 -16.215 1.00 93.25 79 PHE A CA 1
ATOM 633 C C . PHE A 1 79 ? 13.542 -1.990 -17.376 1.00 93.25 79 PHE A C 1
ATOM 635 O O . PHE A 1 79 ? 13.749 -2.345 -18.533 1.00 93.25 79 PHE A O 1
ATOM 642 N N . SER A 1 80 ? 13.023 -0.793 -17.096 1.00 91.88 80 SER A N 1
ATOM 643 C CA . SER A 1 80 ? 12.668 0.197 -18.118 1.00 91.88 80 SER A CA 1
ATOM 644 C C . SER A 1 80 ? 13.867 0.646 -18.962 1.00 91.88 80 SER A C 1
ATOM 646 O O . SER A 1 80 ? 13.701 0.892 -20.154 1.00 91.88 80 SER A O 1
ATOM 648 N N . LEU A 1 81 ? 15.071 0.733 -18.382 1.00 89.56 81 LEU A N 1
ATOM 649 C CA . LEU A 1 81 ? 16.297 1.081 -19.117 1.00 89.56 81 LEU A CA 1
ATOM 650 C C . LEU A 1 81 ? 16.690 0.021 -20.156 1.00 89.56 81 LEU A C 1
ATOM 652 O O . LEU A 1 81 ? 17.244 0.357 -21.197 1.00 89.56 81 LEU A O 1
ATOM 656 N N . SER A 1 82 ? 16.345 -1.252 -19.935 1.00 90.75 82 SER A N 1
ATOM 657 C CA . SER A 1 82 ? 16.595 -2.334 -20.910 1.00 90.75 82 SER A CA 1
ATOM 658 C C . SER A 1 82 ? 15.740 -2.243 -22.192 1.00 90.75 82 SER A C 1
ATOM 660 O O . SER A 1 82 ? 15.846 -3.077 -23.096 1.00 90.75 82 SER A O 1
ATOM 662 N N . TYR A 1 83 ? 14.871 -1.233 -22.264 1.00 90.12 83 TYR A N 1
ATOM 663 C CA . TYR A 1 83 ? 14.020 -0.901 -23.402 1.00 90.12 83 TYR A CA 1
ATOM 664 C C . TYR A 1 83 ? 14.427 0.422 -24.072 1.00 90.12 83 TYR A C 1
ATOM 666 O O . TYR A 1 83 ? 13.591 1.052 -24.713 1.00 90.12 83 TYR A O 1
ATOM 674 N N . TYR A 1 84 ? 15.685 0.860 -23.943 1.00 83.81 84 TYR A N 1
ATOM 675 C CA . TYR A 1 84 ? 16.145 2.150 -24.478 1.00 83.81 84 TYR A CA 1
ATOM 676 C C . TYR A 1 84 ? 15.877 2.332 -25.990 1.00 83.81 84 TYR A C 1
ATOM 678 O O . TYR A 1 84 ? 15.483 3.429 -26.395 1.00 83.81 84 TYR A O 1
ATOM 686 N N . ASP A 1 85 ? 15.968 1.251 -26.777 1.00 83.19 85 ASP A N 1
ATOM 687 C CA . ASP A 1 85 ? 15.639 1.217 -28.216 1.00 83.19 85 ASP A CA 1
ATOM 688 C C . ASP A 1 85 ? 14.126 1.280 -28.512 1.00 83.19 85 ASP A C 1
ATOM 690 O O . ASP A 1 85 ? 13.698 1.656 -29.600 1.00 83.19 85 ASP A O 1
ATOM 694 N N . TYR A 1 86 ? 13.282 0.941 -27.535 1.00 86.38 86 TYR A N 1
ATOM 695 C CA . TYR A 1 86 ? 11.826 0.853 -27.669 1.00 86.38 86 TYR A CA 1
ATOM 696 C C . TYR A 1 86 ? 11.146 1.942 -26.838 1.00 86.38 86 TYR A C 1
ATOM 698 O O . TYR A 1 86 ? 10.542 1.673 -25.796 1.00 86.38 86 TYR A O 1
ATOM 706 N N . MET A 1 87 ? 11.213 3.184 -27.320 1.00 80.94 87 MET A N 1
ATOM 707 C CA . MET A 1 87 ? 10.766 4.375 -26.587 1.00 80.94 87 MET A CA 1
ATOM 708 C C . MET A 1 87 ? 9.378 4.229 -25.949 1.00 80.94 87 MET A C 1
ATOM 710 O O . MET A 1 87 ? 9.240 4.433 -24.748 1.00 80.94 87 MET A O 1
ATOM 714 N N . ASN A 1 88 ? 8.354 3.845 -26.715 1.00 87.00 88 ASN A N 1
ATOM 715 C CA . ASN A 1 88 ? 6.987 3.749 -26.189 1.00 87.00 88 ASN A CA 1
ATOM 716 C C . ASN A 1 88 ? 6.884 2.752 -25.024 1.00 87.00 88 ASN A C 1
ATOM 718 O O . ASN A 1 88 ? 6.178 3.006 -24.050 1.00 87.00 88 ASN A O 1
ATOM 722 N N . MET A 1 89 ? 7.625 1.642 -25.100 1.00 89.62 89 MET A N 1
ATOM 723 C CA . MET A 1 89 ? 7.656 0.631 -24.047 1.00 89.62 89 MET A CA 1
ATOM 724 C C . MET A 1 89 ? 8.408 1.140 -22.815 1.00 89.62 89 MET A C 1
ATOM 726 O O . MET A 1 89 ? 7.918 0.980 -21.699 1.00 89.62 89 MET A O 1
ATOM 730 N N . ALA A 1 90 ? 9.545 1.818 -23.005 1.00 87.94 90 ALA A N 1
ATOM 731 C CA . ALA A 1 90 ? 10.282 2.455 -21.915 1.00 87.94 90 ALA A CA 1
ATOM 732 C C . ALA A 1 90 ? 9.431 3.519 -21.198 1.00 87.94 90 ALA A C 1
ATOM 734 O O . ALA A 1 90 ? 9.334 3.509 -19.973 1.00 87.94 90 ALA A O 1
ATOM 735 N N . LEU A 1 91 ? 8.731 4.386 -21.938 1.00 86.75 91 LEU A N 1
ATOM 736 C CA . LEU A 1 91 ? 7.838 5.393 -21.355 1.00 86.75 91 LEU A CA 1
ATOM 737 C C . LEU A 1 91 ? 6.678 4.748 -20.588 1.00 86.75 91 LEU A C 1
ATOM 739 O O . LEU A 1 91 ? 6.346 5.191 -19.488 1.00 86.75 91 LEU A O 1
ATOM 743 N N . MET A 1 92 ? 6.089 3.674 -21.122 1.00 90.56 92 MET A N 1
ATOM 744 C CA . MET A 1 92 ? 5.010 2.948 -20.449 1.00 90.56 92 MET A CA 1
ATOM 745 C C . MET A 1 92 ? 5.492 2.251 -19.168 1.00 90.56 92 MET A C 1
ATOM 747 O O . MET A 1 92 ? 4.795 2.286 -18.154 1.00 90.56 92 MET A O 1
ATOM 751 N N . LEU A 1 93 ? 6.691 1.661 -19.170 1.00 92.75 93 LEU A N 1
ATOM 752 C CA . LEU A 1 93 ? 7.300 1.057 -17.979 1.00 92.75 93 LEU A CA 1
ATOM 753 C C . LEU A 1 93 ? 7.674 2.113 -16.927 1.00 92.75 93 LEU A C 1
ATOM 755 O O . LEU A 1 93 ? 7.491 1.883 -15.728 1.00 92.75 93 LEU A O 1
ATOM 759 N N . MET A 1 94 ? 8.125 3.293 -17.355 1.00 91.44 94 MET A N 1
ATOM 760 C CA . MET A 1 94 ? 8.379 4.424 -16.460 1.00 91.44 94 MET A CA 1
ATOM 761 C C . MET A 1 94 ? 7.080 4.955 -15.842 1.00 91.44 94 MET A C 1
ATOM 763 O O . MET A 1 94 ? 7.000 5.140 -14.626 1.00 91.44 94 MET A O 1
ATOM 767 N N . ALA A 1 95 ? 6.024 5.118 -16.645 1.00 92.12 95 ALA A N 1
ATOM 768 C CA . ALA A 1 95 ? 4.691 5.449 -16.147 1.00 92.12 95 ALA A CA 1
ATOM 769 C C . ALA A 1 95 ? 4.193 4.389 -15.150 1.00 92.12 95 ALA A C 1
ATOM 771 O O . ALA A 1 95 ? 3.729 4.734 -14.065 1.00 92.12 95 ALA A O 1
ATOM 772 N N . GLY A 1 96 ? 4.393 3.103 -15.458 1.00 92.94 96 GLY A N 1
ATOM 773 C CA . GLY A 1 96 ? 4.107 1.995 -14.548 1.00 92.94 96 GLY A CA 1
ATOM 774 C C . GLY A 1 96 ? 4.883 2.090 -13.232 1.00 92.94 96 GLY A C 1
ATOM 775 O O . GLY A 1 96 ? 4.312 1.866 -12.168 1.00 92.94 96 GLY A O 1
ATOM 776 N N . THR A 1 97 ? 6.151 2.500 -13.269 1.00 94.12 97 THR A N 1
ATOM 777 C CA . THR A 1 97 ? 6.968 2.744 -12.069 1.00 94.12 97 THR A CA 1
ATOM 778 C C . THR A 1 97 ? 6.383 3.857 -11.201 1.00 94.12 97 THR A C 1
ATOM 780 O O . THR A 1 97 ? 6.259 3.694 -9.984 1.00 94.12 97 THR A O 1
ATOM 783 N N . ILE A 1 98 ? 5.972 4.968 -11.815 1.00 93.69 98 ILE A N 1
ATOM 784 C CA . ILE A 1 98 ? 5.319 6.082 -11.117 1.00 93.69 98 ILE A CA 1
ATOM 785 C C . ILE A 1 98 ? 4.017 5.600 -10.469 1.00 93.69 98 ILE A C 1
ATOM 787 O O . ILE A 1 98 ? 3.801 5.836 -9.278 1.00 93.69 98 ILE A O 1
ATOM 791 N N . SER A 1 99 ? 3.189 4.857 -11.207 1.00 92.69 99 SER A N 1
ATOM 792 C CA . SER A 1 99 ? 1.956 4.268 -10.677 1.00 92.69 99 SER A CA 1
ATOM 793 C C . SER A 1 99 ? 2.224 3.297 -9.524 1.00 92.69 99 SER A C 1
ATOM 795 O O . SER A 1 99 ? 1.541 3.363 -8.505 1.00 92.69 99 SER A O 1
ATOM 797 N N . LEU A 1 100 ? 3.248 2.444 -9.620 1.00 93.56 100 LEU A N 1
ATOM 798 C CA . LEU A 1 100 ? 3.641 1.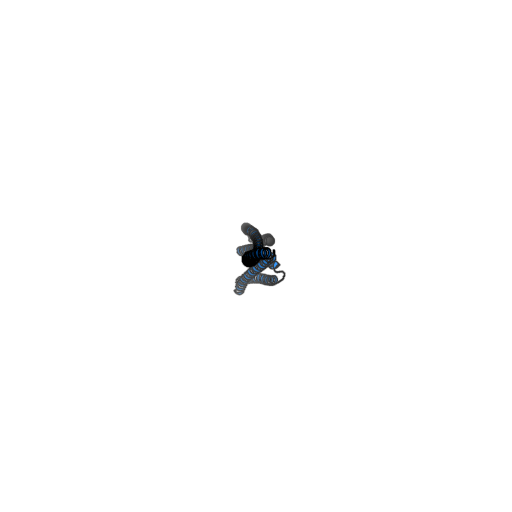545 -8.532 1.00 93.56 100 LEU A CA 1
ATOM 799 C C . LEU A 1 100 ? 4.086 2.307 -7.283 1.00 93.56 100 LEU A C 1
ATOM 801 O O . LEU A 1 100 ? 3.734 1.907 -6.175 1.00 93.56 100 LEU A O 1
ATOM 805 N N . SER A 1 101 ? 4.828 3.406 -7.437 1.00 94.62 101 SER A N 1
ATOM 806 C CA . SER A 1 101 ? 5.234 4.234 -6.295 1.00 94.62 101 SER A CA 1
ATOM 807 C C . SER A 1 101 ? 4.028 4.825 -5.555 1.00 94.62 101 SER A C 1
ATOM 809 O O . SER A 1 101 ? 4.013 4.857 -4.323 1.00 94.62 101 SER A O 1
ATOM 811 N N . ALA A 1 102 ? 2.977 5.192 -6.293 1.00 92.81 102 ALA A N 1
ATOM 812 C CA . ALA A 1 102 ? 1.743 5.742 -5.746 1.00 92.81 102 ALA A CA 1
ATOM 813 C C . ALA A 1 102 ? 0.912 4.716 -4.968 1.00 92.81 102 ALA A C 1
ATOM 815 O O . ALA A 1 102 ? 0.283 5.072 -3.974 1.00 92.81 102 ALA A O 1
ATOM 816 N N . LEU A 1 103 ? 0.960 3.434 -5.356 1.00 92.50 103 LEU A N 1
ATOM 817 C CA . LEU A 1 103 ? 0.265 2.356 -4.641 1.00 92.50 103 LEU A CA 1
ATOM 818 C C . LEU A 1 103 ? 0.726 2.211 -3.188 1.00 92.50 103 LEU A C 1
ATOM 820 O O . LEU A 1 103 ? -0.034 1.726 -2.355 1.00 92.50 103 LEU A O 1
ATOM 824 N N . TYR A 1 104 ? 1.947 2.623 -2.851 1.00 91.50 104 TYR A N 1
ATOM 825 C CA . TYR A 1 104 ? 2.413 2.578 -1.465 1.00 91.50 104 TYR A CA 1
ATOM 826 C C . TYR A 1 104 ? 1.863 3.713 -0.596 1.00 91.50 104 TYR A C 1
ATOM 828 O O . TYR A 1 104 ? 2.090 3.681 0.611 1.00 91.50 104 TYR A O 1
ATOM 836 N N . PHE A 1 105 ? 1.175 4.701 -1.184 1.00 87.31 105 PHE A N 1
ATOM 837 C CA . PHE A 1 105 ? 0.702 5.914 -0.506 1.00 87.31 105 PHE A CA 1
ATOM 838 C C . PHE A 1 105 ? 1.793 6.620 0.321 1.00 87.31 105 PHE A C 1
ATOM 840 O O . PHE A 1 105 ? 1.518 7.253 1.335 1.00 87.31 105 PHE A O 1
ATOM 847 N N . ASP A 1 106 ? 3.051 6.514 -0.116 1.00 88.69 106 ASP A N 1
ATOM 848 C CA . ASP A 1 106 ? 4.210 7.092 0.561 1.00 88.69 106 ASP A CA 1
ATOM 849 C C . ASP A 1 106 ? 4.708 8.311 -0.220 1.00 88.69 106 ASP A C 1
ATOM 851 O O . ASP A 1 106 ? 5.355 8.192 -1.262 1.00 88.69 106 ASP A O 1
ATOM 855 N N . GLU A 1 107 ? 4.412 9.503 0.301 1.00 88.12 107 GLU A N 1
ATOM 856 C CA . GLU A 1 107 ? 4.776 10.774 -0.331 1.00 88.12 107 GLU A CA 1
ATOM 857 C C . GLU A 1 107 ? 6.295 10.924 -0.521 1.00 88.12 107 GLU A C 1
ATOM 859 O O . GLU A 1 107 ? 6.746 11.465 -1.533 1.00 88.12 107 GLU A O 1
ATOM 864 N N . LYS A 1 108 ? 7.106 10.433 0.427 1.00 90.25 108 LYS A N 1
ATOM 865 C CA . LYS A 1 108 ? 8.571 10.534 0.344 1.00 90.25 108 LYS A CA 1
ATOM 866 C C . LYS A 1 108 ? 9.102 9.627 -0.759 1.00 90.25 108 LYS A C 1
ATOM 868 O O . LYS A 1 108 ? 9.951 10.048 -1.543 1.00 90.25 108 LYS A O 1
ATOM 873 N N . LEU A 1 109 ? 8.574 8.407 -0.839 1.00 91.06 109 LEU A N 1
ATOM 874 C CA . LEU A 1 109 ? 8.903 7.459 -1.900 1.00 91.06 109 LEU A CA 1
ATOM 875 C C . LEU A 1 109 ? 8.505 7.995 -3.277 1.00 91.06 109 LEU A C 1
ATOM 877 O O . LEU A 1 109 ? 9.291 7.904 -4.219 1.00 91.06 109 LEU A O 1
ATOM 881 N N . PHE A 1 110 ? 7.317 8.590 -3.385 1.00 93.06 110 PHE A N 1
ATOM 882 C CA . PHE A 1 110 ? 6.839 9.176 -4.632 1.00 93.06 110 PHE A CA 1
ATOM 883 C C . PHE A 1 110 ? 7.730 10.343 -5.083 1.00 93.06 110 PHE A C 1
ATOM 885 O O . PHE A 1 110 ? 8.162 10.377 -6.232 1.00 93.06 110 PHE A O 1
ATOM 892 N N . LYS A 1 111 ? 8.090 11.264 -4.176 1.00 91.69 111 LYS A N 1
ATOM 893 C CA . LYS A 1 111 ? 9.017 12.373 -4.480 1.00 91.69 111 LYS A CA 1
ATOM 894 C C . LYS A 1 111 ? 10.398 11.882 -4.914 1.00 91.69 111 LYS A C 1
ATOM 896 O O . LYS A 1 111 ? 10.972 12.434 -5.845 1.00 91.69 111 LYS A O 1
ATOM 901 N N . ALA A 1 112 ? 10.925 10.837 -4.276 1.00 92.62 112 ALA A N 1
ATOM 902 C CA . ALA A 1 112 ? 12.179 10.228 -4.711 1.00 92.62 112 ALA A CA 1
ATOM 903 C C . ALA A 1 112 ? 12.042 9.638 -6.126 1.00 92.62 112 ALA A C 1
ATOM 905 O O . ALA A 1 112 ? 12.861 9.924 -6.995 1.00 92.62 112 ALA A O 1
ATOM 906 N N . THR A 1 113 ? 10.964 8.888 -6.375 1.00 93.62 113 THR A N 1
ATOM 907 C CA . THR A 1 113 ? 10.643 8.303 -7.690 1.00 93.62 113 THR A CA 1
ATOM 908 C C . THR A 1 113 ? 10.548 9.385 -8.768 1.00 93.62 113 THR A C 1
ATOM 910 O O . THR A 1 113 ? 11.085 9.198 -9.853 1.00 93.62 113 THR A O 1
ATOM 913 N N . PHE A 1 114 ? 9.950 10.539 -8.456 1.00 92.19 114 PHE A N 1
ATOM 914 C CA . PHE A 1 114 ? 9.852 11.690 -9.356 1.00 92.19 114 PHE A CA 1
ATOM 915 C C . PHE A 1 114 ? 11.223 12.183 -9.831 1.00 92.19 114 PHE A C 1
ATOM 917 O O . PHE A 1 114 ? 11.452 12.372 -11.027 1.00 92.19 114 PHE A O 1
ATOM 924 N N . ILE A 1 115 ? 12.147 12.382 -8.886 1.00 92.62 115 ILE A N 1
ATOM 925 C CA . ILE A 1 115 ? 13.498 12.871 -9.181 1.00 92.62 115 ILE A CA 1
ATOM 926 C C . ILE A 1 115 ? 14.246 11.836 -10.028 1.00 92.62 115 ILE A C 1
ATOM 928 O O . ILE A 1 115 ? 14.800 12.178 -11.071 1.00 92.62 115 ILE A O 1
ATOM 932 N N . PHE A 1 116 ? 14.214 10.563 -9.624 1.00 92.81 116 PHE A N 1
ATOM 933 C CA . PHE A 1 116 ? 14.912 9.497 -10.345 1.00 92.81 116 PHE A CA 1
ATOM 934 C C . PHE A 1 116 ? 14.348 9.248 -11.747 1.00 92.81 116 PHE A C 1
ATOM 936 O O . PHE A 1 116 ? 15.128 9.072 -12.677 1.00 92.81 116 PHE A O 1
ATOM 943 N N . ALA A 1 117 ? 13.026 9.287 -11.930 1.00 91.94 117 ALA A N 1
ATOM 944 C CA . ALA A 1 117 ? 12.399 9.106 -13.239 1.00 91.94 117 ALA A CA 1
ATOM 945 C C . ALA A 1 117 ? 12.840 10.187 -14.240 1.00 91.94 117 ALA A C 1
ATOM 947 O O . ALA A 1 117 ? 13.176 9.864 -15.377 1.00 91.94 117 ALA A O 1
ATOM 948 N N . ASN A 1 118 ? 12.917 11.453 -13.807 1.00 92.31 118 ASN A N 1
ATOM 949 C CA . ASN A 1 118 ? 13.421 12.545 -14.648 1.00 92.31 118 ASN A CA 1
ATOM 950 C C . ASN A 1 118 ? 14.913 12.377 -14.983 1.00 92.31 118 ASN A C 1
ATOM 952 O O . ASN A 1 118 ? 15.308 12.586 -16.127 1.00 92.31 118 ASN A O 1
ATOM 956 N N . ILE A 1 119 ? 15.744 11.967 -14.014 1.00 91.75 119 ILE A N 1
ATOM 957 C CA . ILE A 1 119 ? 17.171 11.691 -14.261 1.00 91.75 119 ILE A CA 1
ATOM 958 C C . ILE A 1 119 ? 17.334 10.562 -15.285 1.00 91.75 119 ILE A C 1
ATOM 960 O O . ILE A 1 119 ? 18.141 10.678 -16.203 1.00 91.75 119 ILE A O 1
ATOM 964 N N . ILE A 1 120 ? 16.560 9.485 -15.156 1.00 89.25 120 ILE A N 1
ATOM 965 C CA . ILE A 1 120 ? 16.612 8.361 -16.095 1.00 89.25 120 ILE A CA 1
ATOM 966 C C . ILE A 1 120 ? 16.177 8.793 -17.497 1.00 89.25 120 ILE A C 1
ATOM 968 O O . ILE A 1 120 ? 16.816 8.398 -18.468 1.00 89.25 120 ILE A O 1
ATOM 972 N N . GLU A 1 121 ? 15.144 9.626 -17.624 1.00 87.50 121 GLU A N 1
ATOM 973 C CA . GLU A 1 121 ? 14.719 10.126 -18.934 1.00 87.50 121 GLU A CA 1
ATOM 974 C C . GLU A 1 121 ? 15.798 11.003 -19.593 1.00 87.50 121 GLU A C 1
ATOM 976 O O . GLU A 1 121 ? 16.039 10.888 -20.795 1.00 87.50 121 GLU A O 1
ATOM 981 N N . LEU A 1 122 ? 16.528 11.805 -18.806 1.00 89.12 122 LEU A N 1
ATOM 982 C CA . LEU A 1 122 ? 17.695 12.549 -19.295 1.00 89.12 122 LEU A CA 1
ATOM 983 C C . LEU A 1 122 ? 18.822 11.619 -19.765 1.00 89.12 122 LEU A C 1
ATOM 985 O O . LEU A 1 122 ? 19.404 11.849 -20.823 1.00 89.12 122 LEU A O 1
ATOM 989 N N . ILE A 1 123 ? 19.111 10.555 -19.010 1.00 87.00 123 ILE A N 1
ATOM 990 C CA . ILE A 1 123 ? 20.109 9.545 -19.396 1.00 87.00 123 ILE A CA 1
ATOM 991 C C . ILE A 1 123 ? 19.685 8.844 -20.692 1.00 87.00 123 ILE A C 1
ATOM 993 O O . ILE A 1 123 ? 20.496 8.707 -21.606 1.00 87.00 123 ILE A O 1
ATOM 997 N N . ASN A 1 124 ? 18.414 8.452 -20.809 1.00 83.94 124 ASN A N 1
ATOM 998 C CA . ASN A 1 124 ? 17.876 7.828 -22.016 1.00 83.94 124 ASN A CA 1
ATOM 999 C C . ASN A 1 124 ? 18.025 8.732 -23.240 1.00 83.94 124 ASN A C 1
ATOM 1001 O O . ASN A 1 124 ? 18.397 8.241 -24.305 1.00 83.94 124 ASN A O 1
ATOM 1005 N N . GLN A 1 125 ? 17.765 10.034 -23.094 1.00 84.88 125 GLN A N 1
ATOM 1006 C CA . GLN A 1 125 ? 17.959 11.006 -24.168 1.00 84.88 125 GLN A CA 1
ATOM 1007 C C . GLN A 1 125 ? 19.432 11.161 -24.552 1.00 84.88 125 GLN A C 1
ATOM 1009 O O . GLN A 1 125 ? 19.740 11.294 -25.731 1.00 84.88 125 GLN A O 1
ATOM 1014 N N . TYR A 1 126 ? 20.339 11.139 -23.575 1.00 84.88 126 TYR A N 1
ATOM 1015 C CA . TYR A 1 126 ? 21.773 11.245 -23.835 1.00 84.88 126 TYR A CA 1
ATOM 1016 C C . TYR A 1 126 ? 22.327 10.016 -24.571 1.00 84.88 126 TYR A C 1
ATOM 1018 O O . TYR A 1 126 ? 23.131 10.161 -25.488 1.00 84.88 126 TYR A O 1
ATOM 1026 N N . ILE A 1 127 ? 21.886 8.812 -24.189 1.00 83.75 127 ILE A N 1
ATOM 1027 C CA . ILE A 1 127 ? 22.323 7.550 -24.810 1.00 83.75 127 ILE A CA 1
ATOM 1028 C C . ILE A 1 127 ? 21.677 7.361 -26.188 1.00 83.75 127 ILE A C 1
ATOM 1030 O O . ILE A 1 127 ? 22.324 6.879 -27.115 1.00 83.75 127 ILE A O 1
ATOM 1034 N N . SER A 1 128 ? 20.410 7.750 -26.340 1.00 78.38 128 SER A N 1
ATOM 1035 C CA . SER A 1 128 ? 19.675 7.598 -27.597 1.00 78.38 128 SER A CA 1
ATOM 1036 C C . SER A 1 128 ? 19.974 8.774 -28.531 1.00 78.38 128 SER A C 1
ATOM 1038 O O . SER A 1 128 ? 19.183 9.711 -28.647 1.00 78.38 128 SER A O 1
ATOM 1040 N N . THR A 1 129 ? 21.115 8.721 -29.217 1.00 65.94 129 THR A N 1
ATOM 1041 C CA . THR A 1 129 ? 21.591 9.763 -30.149 1.00 65.94 129 THR A CA 1
ATOM 1042 C C . THR A 1 129 ? 20.634 10.059 -31.311 1.00 65.94 129 THR A C 1
ATOM 1044 O O . THR A 1 129 ? 20.734 11.117 -31.927 1.00 65.94 129 THR A O 1
ATOM 1047 N N . GLU A 1 130 ? 19.675 9.174 -31.588 1.00 65.44 130 GLU A N 1
ATOM 1048 C CA . GLU A 1 130 ? 18.679 9.330 -32.657 1.00 65.44 130 GLU A CA 1
ATOM 1049 C C . GLU A 1 130 ? 17.412 10.095 -32.234 1.00 65.44 130 GLU A C 1
ATOM 1051 O O . GLU A 1 130 ? 16.541 10.380 -33.061 1.00 65.44 130 GLU A O 1
ATOM 1056 N N . ARG A 1 131 ? 17.265 10.455 -30.951 1.00 74.25 131 ARG A N 1
ATOM 1057 C CA . ARG A 1 131 ? 16.047 11.123 -30.473 1.00 74.25 131 ARG A CA 1
ATOM 1058 C C . ARG A 1 131 ? 16.063 12.610 -30.803 1.00 74.25 131 ARG A C 1
ATOM 1060 O O . ARG A 1 131 ? 16.754 13.404 -30.164 1.00 74.25 131 ARG A O 1
ATOM 1067 N 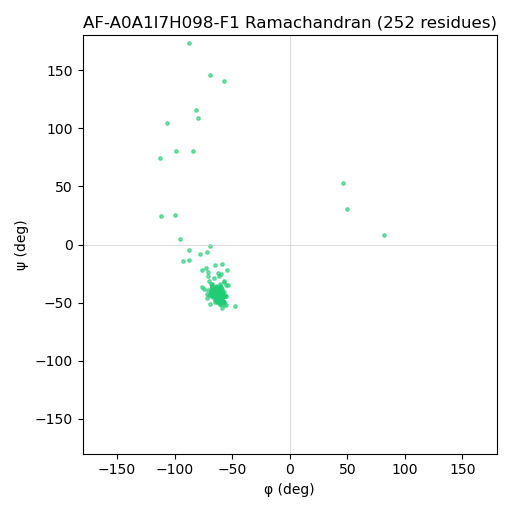N . GLY A 1 132 ? 15.215 13.004 -31.751 1.00 84.44 132 GLY A N 1
ATOM 1068 C CA . GLY A 1 132 ? 14.933 14.409 -32.029 1.00 84.44 132 GLY A CA 1
ATOM 1069 C C . GLY A 1 132 ? 14.411 15.147 -30.789 1.00 84.44 132 GLY A C 1
ATOM 1070 O O . GLY A 1 132 ? 13.592 14.626 -30.032 1.00 84.44 132 GLY A O 1
ATOM 1071 N N . LEU A 1 133 ? 14.847 16.396 -30.614 1.00 86.38 133 LEU A N 1
ATOM 1072 C CA . LEU A 1 133 ? 14.532 17.242 -29.454 1.00 86.38 133 LEU A CA 1
ATOM 1073 C C . LEU A 1 133 ? 13.020 17.369 -29.188 1.00 86.38 133 LEU A C 1
ATOM 1075 O O . LEU A 1 133 ? 12.590 17.393 -28.038 1.00 86.38 133 LEU A O 1
ATOM 1079 N N . VAL A 1 134 ? 12.198 17.389 -30.241 1.00 89.62 134 VAL A N 1
ATOM 1080 C CA . VAL A 1 134 ? 10.729 17.449 -30.128 1.00 89.62 134 VAL A CA 1
ATOM 1081 C C . VAL A 1 134 ? 10.164 16.224 -29.405 1.00 89.62 134 VAL A C 1
ATOM 1083 O O . VAL A 1 134 ? 9.315 16.364 -28.528 1.00 89.62 134 VAL A O 1
ATOM 1086 N N . VAL A 1 135 ? 10.652 15.027 -29.738 1.00 86.44 135 VAL A N 1
ATOM 1087 C CA . VAL A 1 135 ? 10.183 13.768 -29.143 1.00 86.44 135 VAL A CA 1
ATOM 1088 C C . VAL A 1 135 ? 10.526 13.722 -27.655 1.00 86.44 135 VAL A C 1
ATOM 1090 O O . VAL A 1 135 ? 9.679 13.364 -26.840 1.00 86.44 135 VAL A O 1
ATOM 1093 N N . PHE A 1 136 ? 11.729 14.172 -27.300 1.00 87.00 136 PHE A N 1
ATOM 1094 C CA . PHE A 1 136 ? 12.168 14.311 -25.913 1.00 87.00 136 PHE A CA 1
ATOM 1095 C C . PHE A 1 136 ? 11.304 15.286 -25.102 1.00 87.00 136 PHE A C 1
ATOM 1097 O O . PHE A 1 136 ? 10.915 14.987 -23.976 1.00 87.00 136 PHE A O 1
ATOM 1104 N N . ILE A 1 137 ? 10.964 16.452 -25.664 1.00 90.06 137 ILE A N 1
ATOM 1105 C CA . ILE A 1 137 ? 10.082 17.406 -24.975 1.00 90.06 137 ILE A CA 1
ATOM 1106 C C . ILE A 1 137 ? 8.713 16.771 -24.719 1.00 90.06 137 ILE A C 1
ATOM 1108 O O . ILE A 1 137 ? 8.179 16.892 -23.616 1.00 90.06 137 ILE A O 1
ATOM 1112 N N . ILE A 1 138 ? 8.150 16.073 -25.710 1.00 90.38 138 ILE A N 1
ATOM 1113 C CA . ILE A 1 138 ? 6.849 15.410 -25.570 1.00 90.38 138 ILE A CA 1
ATOM 1114 C C . ILE A 1 138 ? 6.904 14.326 -24.485 1.00 90.38 138 ILE A C 1
ATOM 1116 O O . ILE A 1 138 ? 6.000 14.274 -23.647 1.00 90.38 138 ILE A O 1
ATOM 1120 N N . SER A 1 139 ? 7.953 13.494 -24.452 1.00 88.06 139 SER A N 1
ATOM 1121 C CA . SER A 1 139 ? 8.092 12.452 -23.426 1.00 88.06 139 SER A CA 1
ATOM 1122 C C . SER A 1 139 ? 8.245 13.046 -22.026 1.00 88.06 139 SER A C 1
ATOM 1124 O O . SER A 1 139 ? 7.538 12.632 -21.104 1.00 88.06 139 SER A O 1
ATOM 1126 N N . MET A 1 140 ? 9.078 14.080 -21.877 1.00 90.94 140 MET A N 1
ATOM 1127 C CA . MET A 1 140 ? 9.268 14.787 -20.612 1.00 90.94 140 MET A CA 1
ATOM 1128 C C . MET A 1 140 ? 7.975 15.414 -20.099 1.00 90.94 140 MET A C 1
ATOM 1130 O O . MET A 1 140 ? 7.628 15.236 -18.930 1.00 90.94 140 MET A O 1
ATOM 1134 N N . VAL A 1 141 ? 7.235 16.121 -20.956 1.00 93.25 141 VAL A N 1
ATOM 1135 C CA . VAL A 1 141 ? 5.950 16.726 -20.580 1.00 93.25 141 VAL A CA 1
ATOM 1136 C C . VAL A 1 141 ? 4.938 15.644 -20.204 1.00 93.25 141 VAL A C 1
ATOM 1138 O O . VAL A 1 141 ? 4.274 15.765 -19.175 1.00 93.25 141 VAL A O 1
ATOM 1141 N N . GLY A 1 142 ? 4.851 14.566 -20.988 1.00 91.06 142 GLY A N 1
ATOM 1142 C CA . GLY A 1 142 ? 3.924 13.462 -20.744 1.00 91.06 142 GLY A CA 1
ATOM 1143 C C . GLY A 1 142 ? 4.164 12.771 -19.403 1.00 91.06 142 GLY A C 1
ATOM 1144 O O . GLY A 1 142 ? 3.241 12.655 -18.594 1.00 91.06 142 GLY A O 1
ATOM 1145 N N . ILE A 1 143 ? 5.407 12.367 -19.124 1.00 90.81 143 ILE A N 1
ATOM 1146 C CA . ILE A 1 143 ? 5.756 11.726 -17.852 1.00 90.81 143 ILE A CA 1
ATOM 1147 C C . ILE A 1 143 ? 5.512 12.697 -16.686 1.00 90.81 143 ILE A C 1
ATOM 1149 O O . ILE A 1 143 ? 4.889 12.305 -15.698 1.00 90.81 143 ILE A O 1
ATOM 1153 N N . ASN A 1 144 ? 5.934 13.962 -16.779 1.00 94.00 144 ASN A N 1
ATOM 1154 C CA . ASN A 1 144 ? 5.731 14.923 -15.689 1.00 94.00 144 ASN A CA 1
ATOM 1155 C C . ASN A 1 144 ? 4.243 15.202 -15.422 1.00 94.00 144 ASN A C 1
ATOM 1157 O O . ASN A 1 144 ? 3.845 15.316 -14.261 1.00 94.00 144 ASN A O 1
ATOM 1161 N N . LEU A 1 145 ? 3.395 15.231 -16.454 1.00 94.56 145 LEU A N 1
ATOM 1162 C CA . LEU A 1 145 ? 1.948 15.359 -16.280 1.00 94.56 145 LEU A CA 1
ATOM 1163 C C . LEU A 1 145 ? 1.363 14.148 -15.534 1.00 94.56 145 LEU A C 1
ATOM 1165 O O . LEU A 1 145 ? 0.611 14.326 -14.572 1.00 94.56 145 LEU A O 1
ATOM 1169 N N . ILE A 1 146 ? 1.759 12.927 -15.921 1.00 93.2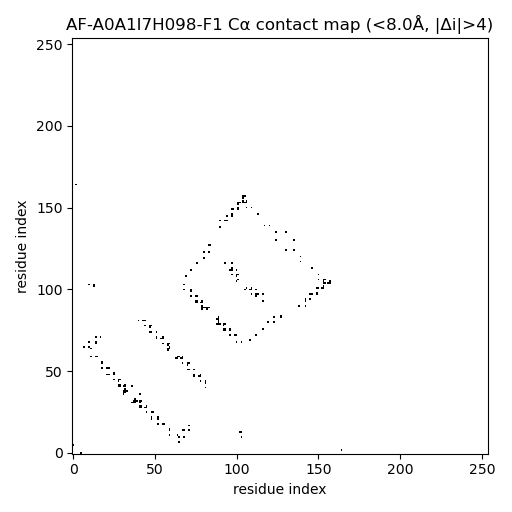5 146 ILE A N 1
ATOM 1170 C CA . ILE A 1 146 ? 1.379 11.691 -15.215 1.00 93.25 146 ILE A CA 1
ATOM 1171 C C . ILE A 1 146 ? 1.829 11.761 -13.754 1.00 93.25 146 ILE A C 1
ATOM 1173 O O . ILE A 1 146 ? 1.056 11.427 -12.854 1.00 93.25 146 ILE A O 1
ATOM 1177 N N . MET A 1 147 ? 3.051 12.230 -13.496 1.00 93.62 147 MET A N 1
ATOM 1178 C CA . MET A 1 147 ? 3.567 12.381 -12.141 1.00 93.62 147 MET A CA 1
ATOM 1179 C C . MET A 1 147 ? 2.752 13.377 -11.312 1.00 93.62 147 MET A C 1
ATOM 1181 O O . MET A 1 147 ? 2.417 13.062 -10.175 1.00 93.62 147 MET A O 1
ATOM 1185 N N . ILE A 1 148 ? 2.397 14.544 -11.857 1.00 94.69 148 ILE A N 1
ATOM 1186 C CA . ILE A 1 148 ? 1.607 15.561 -11.143 1.00 94.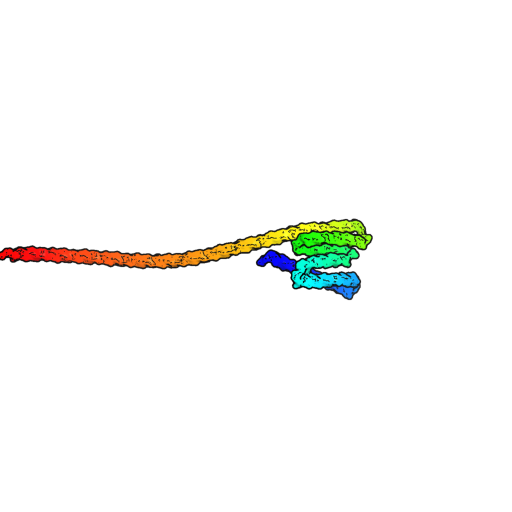69 148 ILE A CA 1
ATOM 1187 C C . ILE A 1 148 ? 0.225 15.014 -10.778 1.00 94.69 148 ILE A C 1
ATOM 1189 O O . ILE A 1 148 ? -0.187 15.093 -9.619 1.00 94.69 148 ILE A O 1
ATOM 1193 N N . VAL A 1 149 ? -0.479 14.415 -11.742 1.00 94.31 149 VAL A N 1
ATOM 1194 C CA . VAL A 1 149 ? -1.813 13.835 -11.510 1.00 94.31 149 VAL A CA 1
ATOM 1195 C C . VAL A 1 149 ? -1.732 12.722 -10.465 1.00 94.31 149 VAL A C 1
ATOM 1197 O O . VAL A 1 149 ? -2.508 12.689 -9.508 1.00 94.31 149 VAL A O 1
ATOM 1200 N N . THR A 1 150 ? -0.745 11.837 -10.597 1.00 93.62 150 THR A N 1
ATOM 1201 C CA . THR A 1 150 ? -0.553 10.725 -9.663 1.00 93.62 150 THR A CA 1
ATOM 1202 C C . THR A 1 150 ? -0.135 11.216 -8.272 1.00 93.62 150 THR A C 1
ATOM 1204 O O . THR A 1 150 ? -0.568 10.651 -7.267 1.00 93.62 150 THR A O 1
ATOM 1207 N N . PHE A 1 151 ? 0.640 12.298 -8.176 1.00 93.69 151 PHE A N 1
ATOM 1208 C CA . PHE A 1 151 ? 1.009 12.920 -6.905 1.00 93.69 151 PHE A CA 1
ATOM 1209 C C . PHE A 1 151 ? -0.215 13.459 -6.166 1.00 93.69 151 PHE A C 1
ATOM 1211 O O . PHE A 1 151 ? -0.377 13.192 -4.975 1.00 93.69 151 PHE A O 1
ATOM 1218 N N . ILE A 1 152 ? -1.100 14.173 -6.871 1.00 92.31 152 ILE A N 1
ATOM 1219 C CA . ILE A 1 152 ? -2.355 14.675 -6.300 1.00 92.31 152 ILE A CA 1
ATOM 1220 C C . ILE A 1 152 ? -3.187 13.500 -5.781 1.00 92.31 152 ILE A C 1
ATOM 1222 O O . ILE A 1 152 ? -3.603 13.517 -4.621 1.00 92.31 152 ILE A O 1
ATOM 1226 N N . ASN A 1 153 ? -3.340 12.442 -6.585 1.00 90.25 153 ASN A N 1
ATOM 1227 C CA . ASN A 1 153 ? -4.045 11.227 -6.173 1.00 90.25 153 ASN A CA 1
ATOM 1228 C C . ASN A 1 153 ? -3.419 10.591 -4.928 1.00 90.25 153 ASN A C 1
ATOM 1230 O O . ASN A 1 153 ? -4.138 10.230 -3.998 1.00 90.25 153 ASN A O 1
ATOM 1234 N N . THR A 1 154 ? -2.090 10.496 -4.874 1.00 90.81 154 THR A N 1
ATOM 1235 C CA . THR A 1 154 ? -1.357 9.925 -3.735 1.00 90.81 154 THR A CA 1
ATOM 1236 C C . THR A 1 154 ? -1.575 10.755 -2.472 1.00 90.81 154 THR A C 1
ATOM 1238 O O . THR A 1 154 ? -1.897 10.204 -1.421 1.00 90.81 154 THR A O 1
ATOM 1241 N N . LYS A 1 155 ? -1.467 12.085 -2.575 1.00 89.94 155 LYS A N 1
ATOM 1242 C CA . LYS A 1 155 ? -1.645 13.013 -1.451 1.00 89.94 155 LYS A CA 1
ATOM 1243 C C . LYS A 1 155 ? -3.073 12.976 -0.904 1.00 89.94 155 LYS A C 1
ATOM 1245 O O . LYS A 1 155 ? -3.263 12.876 0.307 1.00 89.94 155 LYS A O 1
ATOM 1250 N N . VAL A 1 156 ? -4.071 13.030 -1.787 1.00 90.81 156 VAL A N 1
ATOM 1251 C CA . VAL A 1 156 ? -5.489 12.963 -1.401 1.00 90.81 156 VAL A CA 1
ATOM 1252 C C . VAL A 1 156 ? -5.805 11.605 -0.779 1.00 90.81 156 VAL A C 1
ATOM 1254 O O . VAL A 1 156 ? -6.378 11.552 0.306 1.00 90.81 156 VAL A O 1
ATOM 1257 N N . SER A 1 157 ? -5.368 10.510 -1.404 1.00 87.44 157 SER A N 1
ATOM 1258 C CA . SER A 1 157 ? -5.619 9.156 -0.896 1.00 87.44 157 SER A CA 1
ATOM 1259 C C . SER A 1 157 ? -4.964 8.920 0.464 1.00 87.44 157 SER A C 1
ATOM 1261 O O . SER A 1 157 ? -5.617 8.407 1.367 1.00 87.44 157 SER A O 1
ATOM 1263 N N . SER A 1 158 ? -3.715 9.360 0.657 1.00 85.75 158 SER A N 1
ATOM 1264 C CA . SER A 1 158 ? -3.035 9.269 1.956 1.00 85.75 158 SER A CA 1
ATOM 1265 C C . SER A 1 158 ? -3.806 10.009 3.053 1.00 85.75 158 SER A C 1
ATOM 1267 O O . SER A 1 158 ? -3.955 9.490 4.157 1.00 85.75 158 SER A O 1
ATOM 1269 N N . SER A 1 159 ? -4.333 11.201 2.753 1.00 88.88 159 SER A N 1
ATOM 1270 C CA . SER A 1 159 ? -5.141 11.972 3.704 1.00 88.88 159 SER A CA 1
ATOM 1271 C C . SER A 1 159 ? -6.469 11.281 4.034 1.00 88.88 159 SER A C 1
ATOM 1273 O O . SER A 1 159 ? -6.876 11.259 5.197 1.00 88.88 159 SER A O 1
ATOM 1275 N N . LEU A 1 160 ? -7.129 10.676 3.040 1.00 87.50 160 LEU A N 1
ATOM 1276 C CA . LEU A 1 160 ? -8.367 9.919 3.242 1.00 87.50 160 LEU A CA 1
ATOM 1277 C C . LEU A 1 160 ? -8.143 8.673 4.105 1.00 87.50 160 LEU A C 1
ATOM 1279 O O . LEU A 1 160 ? -8.957 8.398 4.989 1.00 87.50 160 LEU A O 1
ATOM 1283 N N . VAL A 1 161 ? -7.038 7.952 3.896 1.00 86.19 161 VAL A N 1
ATOM 1284 C CA . VAL A 1 161 ? -6.657 6.795 4.722 1.00 86.19 161 VAL A CA 1
ATOM 1285 C C . VAL A 1 161 ? -6.425 7.223 6.170 1.00 86.19 161 VAL A C 1
ATOM 1287 O O . VAL A 1 161 ? -6.991 6.621 7.082 1.00 86.19 161 VAL A O 1
ATOM 1290 N N . GLU A 1 162 ? -5.661 8.295 6.397 1.00 85.69 162 GLU A N 1
ATOM 1291 C CA . GLU A 1 162 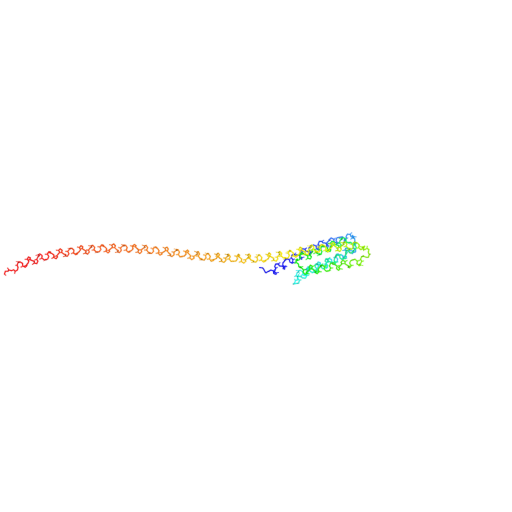? -5.404 8.807 7.747 1.00 85.69 162 GLU A CA 1
ATOM 1292 C C . GLU A 1 162 ? -6.697 9.261 8.443 1.00 85.69 162 GLU A C 1
ATOM 1294 O O . GLU A 1 162 ? -6.930 8.945 9.613 1.00 85.69 162 GLU A O 1
ATOM 1299 N N . LYS A 1 163 ? -7.567 9.979 7.724 1.00 89.88 163 LYS A N 1
ATOM 1300 C CA . LYS A 1 163 ? -8.854 10.436 8.257 1.00 89.88 163 LYS A CA 1
ATOM 1301 C C . LYS A 1 163 ? -9.757 9.256 8.622 1.00 89.88 163 LYS A C 1
ATOM 1303 O O . LYS A 1 163 ? -10.301 9.240 9.723 1.00 89.88 163 LYS A O 1
ATOM 1308 N N . SER A 1 164 ? -9.848 8.254 7.750 1.00 87.12 164 SER A N 1
ATOM 1309 C CA . SER A 1 164 ? -10.650 7.047 7.984 1.00 87.12 164 SER A CA 1
ATOM 1310 C C . SER A 1 164 ? -10.138 6.252 9.186 1.00 87.12 164 SER A C 1
ATOM 1312 O O . SER A 1 164 ? -10.933 5.795 10.001 1.00 87.12 164 SER A O 1
ATOM 1314 N N . ALA A 1 165 ? -8.816 6.138 9.353 1.00 87.31 165 ALA A N 1
ATOM 1315 C CA . ALA A 1 165 ? -8.220 5.486 10.519 1.00 87.31 165 ALA A CA 1
ATOM 1316 C C . ALA A 1 165 ? -8.582 6.210 11.829 1.00 87.31 165 ALA A C 1
ATOM 1318 O O . ALA A 1 165 ? -8.986 5.569 12.799 1.00 87.31 165 ALA A O 1
ATOM 1319 N N . LYS A 1 166 ? -8.510 7.549 11.846 1.00 90.06 166 LYS A N 1
ATOM 1320 C CA . LYS A 1 166 ? -8.914 8.358 13.010 1.00 90.06 166 LYS A CA 1
ATOM 1321 C C . LYS A 1 166 ? -10.408 8.240 13.309 1.00 90.06 166 LYS A C 1
ATOM 1323 O O . LYS A 1 166 ? -10.801 8.211 14.473 1.00 90.06 166 LYS A O 1
ATOM 1328 N N . GLU A 1 167 ? -11.252 8.204 12.282 1.00 92.75 167 GLU A N 1
ATOM 1329 C CA . GLU A 1 167 ? -12.698 8.026 12.448 1.00 92.75 167 GLU A CA 1
ATOM 1330 C C . GLU A 1 167 ? -13.043 6.626 12.967 1.00 92.75 167 GLU A C 1
ATOM 1332 O O . GLU A 1 167 ? -13.845 6.514 13.893 1.00 92.75 167 GLU A O 1
ATOM 1337 N N . ALA A 1 168 ? -12.376 5.581 12.471 1.00 90.31 168 ALA A N 1
ATOM 1338 C CA . ALA A 1 168 ? -12.521 4.220 12.982 1.00 90.31 168 ALA A CA 1
ATOM 1339 C C . ALA A 1 168 ? -12.109 4.115 14.461 1.00 90.31 168 ALA A C 1
ATOM 1341 O O . ALA A 1 168 ? -12.823 3.514 15.262 1.00 90.31 168 ALA A O 1
ATOM 1342 N N . GLU A 1 169 ? -11.007 4.760 14.858 1.00 91.62 169 GLU A N 1
ATOM 1343 C CA . GLU A 1 169 ? -10.585 4.810 16.262 1.00 91.62 169 GLU A CA 1
ATOM 1344 C C . GLU A 1 169 ? -11.626 5.517 17.148 1.00 91.62 169 GLU A C 1
ATOM 1346 O O . GLU A 1 169 ? -11.952 5.045 18.240 1.00 91.62 169 GLU A O 1
ATOM 1351 N N . LYS A 1 170 ? -12.191 6.638 16.678 1.00 94.94 170 LYS A N 1
ATOM 1352 C CA . LYS A 1 170 ? -13.263 7.349 17.392 1.00 94.94 170 LYS A CA 1
ATOM 1353 C C . LYS A 1 170 ? -14.524 6.497 17.525 1.00 94.94 170 LYS A C 1
ATOM 1355 O O . LYS A 1 170 ? -15.107 6.471 18.607 1.00 94.94 170 LYS A O 1
ATOM 1360 N N . ALA A 1 171 ? -14.924 5.802 16.461 1.00 94.75 171 ALA A N 1
ATOM 1361 C CA . ALA A 1 171 ? -16.075 4.905 16.476 1.00 94.75 171 ALA A CA 1
ATOM 1362 C C . ALA A 1 171 ? -15.875 3.765 17.485 1.00 94.75 171 ALA A C 1
ATOM 1364 O O . ALA A 1 171 ? -16.762 3.514 18.296 1.00 94.75 171 ALA A O 1
ATOM 1365 N N . GLN A 1 172 ? -14.685 3.156 17.519 1.00 94.88 172 GLN A N 1
ATOM 1366 C CA . GLN A 1 172 ? -14.360 2.126 18.506 1.00 94.88 172 GLN A CA 1
ATOM 1367 C C . GLN A 1 172 ? -14.442 2.660 19.942 1.00 94.88 172 GLN A C 1
ATOM 1369 O O . GLN A 1 172 ? -15.023 2.016 20.809 1.00 94.88 172 GLN A O 1
ATOM 1374 N N . LYS A 1 173 ? -13.912 3.862 20.205 1.00 95.12 173 LYS A N 1
ATOM 1375 C CA . LYS A 1 173 ? -14.022 4.492 21.533 1.00 95.12 173 LYS A CA 1
ATOM 1376 C C . LYS A 1 173 ? -15.474 4.754 21.930 1.00 95.12 173 LYS A C 1
ATOM 1378 O O . LYS A 1 173 ? -15.811 4.614 23.101 1.00 95.12 173 LYS A O 1
ATOM 1383 N N . LEU A 1 174 ? -16.322 5.153 20.982 1.00 96.12 174 LEU A N 1
ATOM 1384 C CA . LEU A 1 174 ? -17.742 5.376 21.243 1.00 96.12 174 LEU A CA 1
ATOM 1385 C C . LEU A 1 174 ? -18.473 4.061 21.538 1.00 96.12 174 LEU A C 1
ATOM 1387 O O . LEU A 1 174 ? -19.260 4.019 22.477 1.00 96.12 174 LEU A O 1
ATOM 1391 N N . LEU A 1 175 ? -18.174 2.993 20.793 1.00 95.88 175 LEU A N 1
ATOM 1392 C CA . LEU A 1 175 ? -18.725 1.660 21.049 1.00 95.88 175 LEU A CA 1
ATOM 1393 C C . LEU A 1 175 ? -18.369 1.162 22.449 1.00 95.88 175 LEU A C 1
ATOM 1395 O O . LEU A 1 175 ? -19.263 0.755 23.181 1.00 95.88 175 LEU A O 1
ATOM 1399 N N . ASN A 1 176 ? -17.105 1.295 22.860 1.00 96.62 176 ASN A N 1
ATOM 1400 C CA . ASN A 1 176 ? -16.681 0.902 24.205 1.00 96.62 176 ASN A CA 1
ATOM 1401 C C . ASN A 1 176 ? -17.454 1.670 25.298 1.00 96.62 176 ASN A C 1
ATOM 1403 O O . ASN A 1 176 ? -17.823 1.095 26.314 1.00 96.62 176 ASN A O 1
ATOM 1407 N N . LYS A 1 177 ? -17.742 2.964 25.086 1.00 96.62 177 LYS A N 1
ATOM 1408 C CA . LYS A 1 177 ? -18.558 3.761 26.021 1.00 96.62 177 LYS A CA 1
ATOM 1409 C C . LYS A 1 177 ? -20.017 3.313 26.067 1.00 96.62 177 LYS A C 1
ATOM 1411 O O . LYS A 1 177 ? -20.636 3.371 27.125 1.00 96.62 177 LYS A O 1
ATOM 1416 N N . ILE A 1 178 ? -20.583 2.913 24.929 1.00 95.56 178 ILE A N 1
ATOM 1417 C CA . ILE A 1 178 ? -21.944 2.364 24.874 1.00 95.56 178 ILE A CA 1
ATOM 1418 C C . ILE A 1 178 ? -21.994 1.042 25.638 1.00 95.56 178 ILE A C 1
ATOM 1420 O O . ILE A 1 178 ? -22.898 0.858 26.442 1.00 95.56 178 ILE A O 1
ATOM 1424 N N . GLU A 1 179 ? -21.014 0.162 25.437 1.00 97.12 179 GLU A N 1
ATOM 1425 C CA . GLU A 1 179 ? -20.898 -1.102 26.171 1.00 97.12 179 GLU A CA 1
ATOM 1426 C C . GLU A 1 179 ? -20.800 -0.865 27.686 1.00 97.12 179 GLU A C 1
ATOM 1428 O O . GLU A 1 179 ? -21.571 -1.436 28.451 1.00 97.12 179 GLU A O 1
ATOM 1433 N N . GLU A 1 180 ? -19.945 0.065 28.119 1.00 97.31 180 GLU A N 1
ATOM 1434 C CA . GLU A 1 180 ? -19.845 0.474 29.525 1.00 97.31 180 GLU A CA 1
ATOM 1435 C C . GLU A 1 180 ? -21.177 1.019 30.064 1.00 97.31 180 GLU A C 1
ATOM 1437 O O . GLU A 1 180 ? -21.616 0.645 31.150 1.00 97.31 180 GLU A O 1
ATOM 1442 N N . THR A 1 181 ? -21.868 1.852 29.282 1.00 97.00 181 THR A N 1
ATOM 1443 C CA . THR A 1 181 ? -23.180 2.394 29.661 1.00 97.00 181 THR A CA 1
ATOM 1444 C C . THR A 1 181 ? -24.225 1.286 29.795 1.00 97.00 181 THR A C 1
ATOM 1446 O O . THR A 1 181 ? -25.002 1.296 30.746 1.00 97.00 181 THR A O 1
ATOM 1449 N N . MET A 1 182 ? -24.243 0.313 28.880 1.00 96.38 182 MET A N 1
ATOM 1450 C CA . MET A 1 182 ? -25.173 -0.817 28.933 1.00 96.38 182 MET A CA 1
ATOM 1451 C C . MET A 1 182 ? -24.912 -1.706 30.150 1.00 96.38 182 MET A C 1
ATOM 1453 O O . MET A 1 182 ? -25.869 -2.078 30.822 1.00 96.38 182 MET A O 1
ATOM 1457 N N . ASN A 1 183 ? -23.646 -1.954 30.496 1.00 97.00 183 ASN A N 1
ATOM 1458 C CA . ASN A 1 183 ? -23.285 -2.692 31.710 1.00 97.00 183 ASN A CA 1
ATOM 1459 C C . ASN A 1 183 ? -23.783 -1.974 32.978 1.00 97.00 183 ASN A C 1
ATOM 1461 O O . ASN A 1 183 ? -24.329 -2.606 33.880 1.00 97.00 183 ASN A O 1
ATOM 1465 N N . ILE A 1 184 ? -23.662 -0.641 33.034 1.00 97.31 184 ILE A N 1
ATOM 1466 C CA . ILE A 1 184 ? -24.189 0.163 34.151 1.00 97.31 184 ILE A CA 1
ATOM 1467 C C . ILE A 1 184 ? -25.722 0.085 34.218 1.00 97.31 184 ILE A C 1
ATOM 1469 O O . ILE A 1 184 ? -26.292 -0.003 35.310 1.00 97.31 184 ILE A O 1
ATOM 1473 N N . VAL A 1 185 ? -26.405 0.128 33.069 1.00 96.25 185 VAL A N 1
ATOM 1474 C CA . VAL A 1 185 ? -27.869 -0.006 32.994 1.00 96.25 185 VAL A CA 1
ATOM 1475 C C . VAL A 1 185 ? -28.309 -1.392 33.462 1.00 96.25 185 VAL A C 1
ATOM 1477 O O . VAL A 1 185 ? -29.264 -1.487 34.233 1.00 96.25 185 VAL A O 1
ATOM 1480 N N . GLU A 1 186 ? -27.611 -2.450 33.054 1.00 97.00 186 GLU A N 1
ATOM 1481 C CA . GLU A 1 186 ? -27.875 -3.819 33.499 1.00 97.00 186 GLU A CA 1
ATOM 1482 C C . GLU A 1 186 ? -27.719 -3.944 35.020 1.00 97.00 186 GLU A C 1
ATOM 1484 O O . GLU A 1 186 ? -28.658 -4.357 35.701 1.00 97.00 186 GLU A O 1
ATOM 1489 N N . GLU A 1 187 ? -26.593 -3.488 35.578 1.00 97.25 187 GLU A N 1
ATOM 1490 C CA . GLU A 1 187 ? -26.350 -3.518 37.024 1.00 97.25 187 GLU A CA 1
ATOM 1491 C C . GLU A 1 187 ? -27.409 -2.716 37.800 1.00 97.25 187 GLU A C 1
ATOM 1493 O O . GLU A 1 187 ? -27.928 -3.168 38.824 1.00 97.25 187 GLU A O 1
ATOM 1498 N N . SER A 1 188 ? -27.770 -1.531 37.302 1.00 96.12 188 SER A N 1
ATOM 1499 C CA . SER A 1 188 ? -28.803 -0.688 37.915 1.00 96.12 188 SER A CA 1
ATOM 1500 C C . SER A 1 188 ? -30.182 -1.346 37.860 1.00 96.12 188 SER A C 1
ATOM 1502 O O . SER A 1 188 ? -30.947 -1.250 38.819 1.00 96.12 188 SER A O 1
ATOM 1504 N N . THR A 1 189 ? -30.493 -2.046 36.768 1.00 95.88 189 THR A N 1
ATOM 1505 C CA . THR A 1 189 ? -31.758 -2.773 36.601 1.00 95.88 189 THR A CA 1
ATOM 1506 C C . THR A 1 189 ? -31.834 -3.970 37.547 1.00 95.88 189 THR A C 1
ATOM 1508 O O . THR A 1 189 ? -32.870 -4.174 38.174 1.00 95.88 189 THR A O 1
ATOM 1511 N N . LEU A 1 190 ? -30.735 -4.711 37.731 1.00 96.50 190 LEU A N 1
ATOM 1512 C CA . LEU A 1 190 ? -30.658 -5.801 38.711 1.00 96.50 190 LEU A CA 1
ATOM 1513 C C . LEU A 1 190 ? -30.855 -5.294 40.147 1.00 96.50 190 LEU A C 1
ATOM 1515 O O . LEU A 1 190 ? -31.629 -5.874 40.907 1.00 96.50 190 LEU A O 1
ATOM 1519 N N . LYS A 1 191 ? -30.214 -4.175 40.514 1.00 96.38 191 LYS A N 1
ATOM 1520 C CA . LYS A 1 191 ? -30.412 -3.539 41.830 1.00 96.38 191 LYS A CA 1
ATOM 1521 C C . LYS A 1 191 ? -31.851 -3.060 42.031 1.00 96.38 191 LYS A C 1
ATOM 1523 O O . LYS A 1 191 ? -32.390 -3.158 43.137 1.00 96.38 191 LYS A O 1
ATOM 1528 N N . LEU A 1 192 ? -32.476 -2.529 40.980 1.00 94.44 192 LEU A N 1
ATOM 1529 C CA . LEU A 1 192 ? -33.874 -2.108 41.016 1.00 94.44 192 LEU A CA 1
ATOM 1530 C C . LEU A 1 192 ? -34.813 -3.303 41.225 1.00 94.44 192 LEU A C 1
ATOM 1532 O O . LEU A 1 192 ? -35.691 -3.224 42.081 1.00 94.44 192 LEU A O 1
ATOM 1536 N N . ASP A 1 193 ? -34.609 -4.406 40.503 1.00 96.00 193 ASP A N 1
ATOM 1537 C CA . ASP A 1 193 ? -35.393 -5.638 40.667 1.00 96.00 193 ASP A CA 1
ATOM 1538 C C . ASP A 1 193 ? -35.271 -6.200 42.092 1.00 96.00 193 ASP A C 1
ATOM 1540 O O . ASP A 1 193 ? -36.274 -6.485 42.754 1.00 96.00 193 ASP A O 1
ATOM 1544 N N . GLU A 1 194 ? -34.049 -6.244 42.631 1.00 96.75 194 GLU A N 1
ATOM 1545 C CA . GLU A 1 194 ? -33.822 -6.644 44.019 1.00 96.75 194 GLU A CA 1
ATOM 1546 C C . GLU A 1 194 ? -34.565 -5.734 45.010 1.00 96.75 194 GLU A C 1
ATOM 1548 O O . GLU A 1 194 ? -35.222 -6.224 45.936 1.00 96.75 194 GLU A O 1
ATOM 1553 N N . SER A 1 195 ? -34.522 -4.418 44.790 1.00 94.75 195 SER A N 1
ATOM 1554 C CA . SER A 1 195 ? -35.221 -3.435 45.625 1.00 94.75 195 SER A CA 1
ATOM 1555 C C . SER A 1 195 ? -36.742 -3.613 45.563 1.00 94.75 195 SER A C 1
ATOM 1557 O O . SER A 1 195 ? -37.405 -3.563 46.600 1.00 94.75 195 SER A O 1
ATOM 1559 N N . ILE A 1 196 ? -37.305 -3.885 44.378 1.00 94.06 196 ILE A N 1
ATOM 1560 C CA . ILE A 1 196 ? -38.734 -4.189 44.197 1.00 94.06 196 ILE A CA 1
ATOM 1561 C C . ILE A 1 196 ? -39.110 -5.461 44.964 1.00 94.06 196 ILE A C 1
ATOM 1563 O O . ILE A 1 196 ? -40.112 -5.477 45.682 1.00 94.06 196 ILE A O 1
ATOM 1567 N N . ARG A 1 197 ? -38.293 -6.516 44.874 1.00 95.62 197 ARG A N 1
ATOM 1568 C CA . ARG A 1 197 ? -38.522 -7.774 45.597 1.00 95.62 197 ARG A CA 1
ATOM 1569 C C . ARG A 1 197 ? -38.512 -7.574 47.115 1.00 95.62 197 ARG A C 1
ATOM 1571 O O . ARG A 1 197 ? -39.391 -8.097 47.803 1.00 95.62 197 ARG A O 1
ATOM 1578 N N . ILE A 1 198 ? -37.551 -6.810 47.639 1.00 95.62 198 ILE A N 1
ATOM 1579 C CA . ILE A 1 198 ? -37.482 -6.464 49.068 1.00 95.62 198 ILE A CA 1
ATOM 1580 C C . ILE A 1 198 ? -38.712 -5.649 49.478 1.00 95.62 198 ILE A C 1
ATOM 1582 O O . ILE A 1 198 ? -39.335 -5.951 50.495 1.00 95.62 198 ILE A O 1
ATOM 1586 N N . ASN A 1 199 ? -39.104 -4.658 48.676 1.00 93.44 199 ASN A N 1
ATOM 1587 C CA . ASN A 1 199 ? -40.261 -3.823 48.975 1.00 93.44 199 ASN A CA 1
ATOM 1588 C C . ASN A 1 199 ? -41.567 -4.634 49.004 1.00 93.44 199 ASN A C 1
ATOM 1590 O O . ASN A 1 199 ? -42.349 -4.499 49.941 1.00 93.44 199 ASN A O 1
ATOM 1594 N N . ASN A 1 200 ? -41.768 -5.546 48.048 1.00 93.81 200 ASN A N 1
ATOM 1595 C CA . ASN A 1 200 ? -42.917 -6.456 48.046 1.00 93.81 200 ASN A CA 1
ATOM 1596 C C . ASN A 1 200 ? -42.955 -7.343 49.300 1.00 93.81 200 ASN A C 1
ATOM 1598 O O . ASN A 1 200 ? -44.020 -7.539 49.886 1.00 93.81 200 ASN A O 1
ATOM 1602 N N . LYS A 1 201 ? -41.798 -7.835 49.762 1.00 94.81 201 LYS A N 1
ATOM 1603 C CA . LYS A 1 201 ? -41.706 -8.584 51.024 1.00 94.81 201 LYS A CA 1
ATOM 1604 C C . LYS A 1 201 ? -42.096 -7.717 52.225 1.00 94.81 201 LYS A C 1
ATOM 1606 O O . LYS A 1 201 ? -42.839 -8.178 53.087 1.00 94.81 201 LYS A O 1
ATOM 1611 N N . ASN A 1 202 ? -41.633 -6.471 52.275 1.00 92.44 202 ASN A N 1
ATOM 1612 C CA . ASN A 1 202 ? -41.974 -5.546 53.356 1.00 92.44 202 ASN A CA 1
ATOM 1613 C C . ASN A 1 202 ? -43.471 -5.214 53.372 1.00 92.44 202 ASN A C 1
ATOM 1615 O O . ASN A 1 202 ? -44.066 -5.208 54.445 1.00 92.44 202 ASN A O 1
ATOM 1619 N N . ILE A 1 203 ? -44.097 -5.017 52.207 1.00 92.62 203 ILE A N 1
ATOM 1620 C CA . ILE A 1 203 ? -45.553 -4.819 52.096 1.00 92.62 203 ILE A CA 1
ATOM 1621 C C . ILE A 1 203 ? -46.309 -6.022 52.671 1.00 92.62 203 ILE A C 1
ATOM 1623 O O . ILE A 1 203 ? -47.257 -5.839 53.432 1.00 92.62 203 ILE A O 1
ATOM 1627 N N . HIS A 1 204 ? -45.872 -7.249 52.369 1.00 93.19 204 HIS A N 1
ATOM 1628 C CA . HIS A 1 204 ? -46.484 -8.451 52.939 1.00 93.19 204 HIS A CA 1
ATOM 1629 C C . HIS A 1 204 ? -46.364 -8.488 54.470 1.00 93.19 204 HIS A C 1
ATOM 1631 O O . HIS A 1 204 ? -47.343 -8.770 55.156 1.00 93.19 204 HIS A O 1
ATOM 1637 N N . ILE A 1 205 ? -45.186 -8.165 55.017 1.00 93.06 205 ILE A N 1
ATOM 1638 C CA . ILE A 1 205 ? -44.962 -8.102 56.472 1.00 93.06 205 ILE A CA 1
ATOM 1639 C C . ILE A 1 205 ? -45.856 -7.036 57.120 1.00 93.06 205 ILE A C 1
ATOM 1641 O O . ILE A 1 205 ? -46.447 -7.283 58.169 1.00 93.06 205 ILE A O 1
ATOM 1645 N N . VAL A 1 206 ? -45.978 -5.856 56.505 1.00 89.94 206 VAL A N 1
ATOM 1646 C CA . VAL A 1 206 ? -46.856 -4.784 56.998 1.00 89.94 206 VAL A CA 1
ATOM 1647 C C . VAL A 1 206 ? -48.313 -5.237 56.992 1.00 89.94 206 VAL A C 1
ATOM 1649 O O . VAL A 1 206 ? -48.985 -5.079 58.004 1.00 89.94 206 VAL A O 1
ATOM 1652 N N . SER A 1 207 ? -48.781 -5.867 55.912 1.00 90.25 207 SER A N 1
ATOM 1653 C CA . SER A 1 207 ? -50.150 -6.389 55.824 1.00 90.25 207 SER A CA 1
ATOM 1654 C C . SER A 1 207 ? -50.438 -7.462 56.884 1.00 90.25 207 SER A C 1
ATOM 1656 O O . SER A 1 207 ? -51.501 -7.464 57.506 1.00 90.25 207 SER A O 1
ATOM 1658 N N . GLU A 1 208 ? -49.479 -8.350 57.150 1.00 91.62 208 GLU A N 1
ATOM 1659 C CA . GLU A 1 208 ? -49.590 -9.340 58.224 1.00 91.62 208 GLU A CA 1
ATOM 1660 C C . GLU A 1 208 ? -49.633 -8.675 59.611 1.00 91.62 208 GLU A C 1
ATOM 1662 O O . GLU A 1 208 ? -50.451 -9.038 60.458 1.00 91.62 208 GLU A O 1
ATOM 1667 N N . SER A 1 209 ? -48.805 -7.651 59.828 1.00 88.81 209 SER A N 1
ATOM 1668 C CA . SER A 1 209 ? -48.811 -6.851 61.056 1.00 88.81 209 SER A CA 1
ATOM 1669 C C . SER A 1 209 ? -50.138 -6.109 61.258 1.00 88.81 209 SER A C 1
ATOM 1671 O O . SER A 1 209 ? -50.696 -6.150 62.352 1.00 88.81 209 SER A O 1
ATOM 1673 N N . GLU A 1 210 ? -50.702 -5.495 60.213 1.00 86.62 210 GLU A N 1
ATOM 1674 C CA . GLU A 1 210 ? -52.020 -4.844 60.260 1.00 86.62 210 GLU A CA 1
ATOM 1675 C C . GLU A 1 210 ? -53.138 -5.829 60.619 1.00 86.62 210 GLU A C 1
ATOM 1677 O O . GLU A 1 210 ? -54.005 -5.513 61.442 1.00 86.62 210 GLU A O 1
ATOM 1682 N N . ASN A 1 211 ? -53.103 -7.046 60.065 1.00 89.75 211 ASN A N 1
ATOM 1683 C CA . ASN A 1 211 ? -54.040 -8.110 60.431 1.00 89.75 211 ASN A CA 1
ATOM 1684 C C . ASN A 1 211 ? -53.910 -8.493 61.910 1.00 89.75 211 ASN A C 1
ATOM 1686 O O . ASN A 1 211 ? -54.921 -8.625 62.605 1.00 89.75 211 ASN A O 1
ATOM 1690 N N . ASN A 1 212 ? -52.680 -8.622 62.413 1.00 90.00 212 ASN A N 1
ATOM 1691 C CA . ASN A 1 212 ? -52.425 -8.922 63.820 1.00 90.00 212 ASN A CA 1
ATOM 1692 C C . ASN A 1 212 ? -52.888 -7.786 64.741 1.00 90.00 212 ASN A C 1
ATOM 1694 O O . ASN A 1 212 ? -53.555 -8.054 65.736 1.00 90.00 212 ASN A O 1
ATOM 1698 N N . ILE A 1 213 ? -52.623 -6.523 64.394 1.00 86.44 213 ILE A N 1
ATOM 1699 C CA . ILE A 1 213 ? -53.117 -5.352 65.137 1.00 86.44 213 ILE A CA 1
ATOM 1700 C C . ILE A 1 213 ? -54.646 -5.351 65.167 1.00 86.44 213 ILE A C 1
ATOM 1702 O O . ILE A 1 213 ? -55.243 -5.191 66.229 1.00 86.44 213 ILE A O 1
ATOM 1706 N N . THR A 1 214 ? -55.289 -5.582 64.022 1.00 88.75 214 THR A N 1
ATOM 1707 C CA . THR A 1 214 ? -56.753 -5.655 63.921 1.00 88.75 214 THR A CA 1
ATOM 1708 C C . THR A 1 214 ? -57.317 -6.757 64.815 1.00 88.75 214 THR A C 1
ATOM 1710 O O . THR A 1 214 ? -58.331 -6.556 65.488 1.00 88.75 214 THR A O 1
ATOM 1713 N N . LYS A 1 215 ? -56.655 -7.918 64.855 1.00 90.69 215 LYS A N 1
ATOM 1714 C CA . LYS A 1 215 ? -57.026 -9.025 65.740 1.00 90.69 215 LYS A CA 1
ATOM 1715 C C . LYS A 1 215 ? -56.882 -8.634 67.213 1.00 90.69 215 LYS A C 1
ATOM 1717 O O . LYS A 1 215 ? -57.845 -8.785 67.957 1.00 90.69 215 LYS A O 1
ATOM 1722 N N . SER A 1 216 ? -55.749 -8.058 67.607 1.00 88.69 216 SER A N 1
ATOM 1723 C CA . SER A 1 216 ? -55.513 -7.588 68.977 1.00 88.69 216 SER A CA 1
ATOM 1724 C C . SER A 1 216 ? -56.518 -6.516 69.410 1.00 88.69 216 SER A C 1
ATOM 1726 O O . SER A 1 216 ? -56.990 -6.540 70.543 1.00 88.69 216 SER A O 1
ATOM 1728 N N . ILE A 1 217 ? -56.896 -5.594 68.515 1.00 86.50 217 ILE A N 1
ATOM 1729 C CA . ILE A 1 217 ? -57.941 -4.590 68.777 1.00 86.50 217 ILE A CA 1
ATOM 1730 C C . ILE A 1 217 ? -59.291 -5.270 69.023 1.00 86.50 217 ILE A C 1
ATOM 1732 O O . ILE A 1 217 ? -59.976 -4.916 69.981 1.00 86.50 217 ILE A O 1
ATOM 1736 N N . LYS A 1 218 ? -59.669 -6.261 68.202 1.00 87.06 218 LYS A N 1
ATOM 1737 C CA . LYS A 1 218 ? -60.905 -7.034 68.411 1.00 87.06 218 LYS A CA 1
ATOM 1738 C C . LYS A 1 218 ? -60.896 -7.769 69.749 1.00 87.06 218 LYS A C 1
ATOM 1740 O O . LYS A 1 218 ? -61.871 -7.682 70.482 1.00 87.06 218 LYS A O 1
ATOM 1745 N N . GLU A 1 219 ? -59.804 -8.453 70.080 1.00 90.25 219 GLU A N 1
ATOM 1746 C CA . GLU A 1 219 ? -59.653 -9.156 71.361 1.00 90.25 219 GLU A CA 1
ATOM 1747 C C . GLU A 1 219 ? -59.710 -8.188 72.552 1.00 90.25 219 GLU A C 1
ATOM 1749 O O . GLU A 1 219 ? -60.380 -8.468 73.542 1.00 90.25 219 GLU A O 1
ATOM 1754 N N . THR A 1 220 ? -59.088 -7.011 72.434 1.00 86.00 220 THR A N 1
ATOM 1755 C CA . THR A 1 220 ? -59.148 -5.961 73.464 1.00 86.00 220 THR A CA 1
ATOM 1756 C C . THR A 1 220 ? -60.570 -5.432 73.646 1.00 86.00 220 THR A C 1
ATOM 1758 O O . THR A 1 220 ? -61.011 -5.245 74.777 1.00 86.00 220 THR A O 1
ATOM 1761 N N . ALA A 1 221 ? -61.303 -5.209 72.551 1.00 86.25 221 ALA A N 1
ATOM 1762 C CA . ALA A 1 221 ? -62.695 -4.770 72.601 1.00 86.25 221 ALA A CA 1
ATOM 1763 C C . ALA A 1 221 ? -63.598 -5.819 73.273 1.00 86.25 221 ALA A C 1
ATOM 1765 O O . ALA A 1 221 ? -64.385 -5.459 74.146 1.00 86.25 221 ALA A O 1
ATOM 1766 N N . ILE A 1 222 ? -63.427 -7.103 72.930 1.00 90.56 222 ILE A N 1
ATOM 1767 C CA . ILE A 1 222 ? -64.139 -8.220 73.574 1.00 90.56 222 ILE A CA 1
ATOM 1768 C C . ILE A 1 222 ? -63.822 -8.259 75.075 1.00 90.56 222 ILE A C 1
ATOM 1770 O O . ILE A 1 222 ? -64.732 -8.300 75.896 1.00 90.56 222 ILE A O 1
ATOM 1774 N N . GLY A 1 223 ? -62.545 -8.176 75.459 1.00 90.06 223 GLY A N 1
ATOM 1775 C CA . GLY A 1 223 ? -62.152 -8.178 76.870 1.00 90.06 223 GLY A CA 1
ATOM 1776 C C . GLY A 1 223 ? -62.699 -6.978 77.654 1.00 90.06 223 GLY A C 1
ATOM 1777 O O . GLY A 1 223 ? -63.090 -7.122 78.812 1.00 90.06 223 GLY A O 1
ATOM 1778 N N . ALA A 1 224 ? -62.772 -5.795 77.035 1.00 83.94 224 ALA A N 1
ATOM 1779 C CA . ALA A 1 224 ? -63.377 -4.611 77.645 1.00 83.94 224 ALA A CA 1
ATOM 1780 C C . ALA A 1 224 ? -64.893 -4.779 77.852 1.00 83.94 224 ALA A C 1
ATOM 1782 O O . ALA A 1 224 ? -65.414 -4.405 78.905 1.00 83.94 224 ALA A O 1
ATOM 1783 N N . GLU A 1 225 ? -65.592 -5.376 76.885 1.00 88.06 225 GLU A N 1
ATOM 1784 C CA . GLU A 1 225 ? -67.010 -5.732 77.004 1.00 88.06 225 GLU A CA 1
ATOM 1785 C C . GLU A 1 225 ? -67.233 -6.750 78.136 1.00 88.06 225 GLU A C 1
ATOM 1787 O O . GLU A 1 225 ? -68.086 -6.548 79.000 1.00 88.06 225 GLU A O 1
ATOM 1792 N N . GLU A 1 226 ? -66.414 -7.802 78.209 1.00 88.69 226 GLU A N 1
ATOM 1793 C CA . GLU A 1 226 ? -66.466 -8.796 79.288 1.00 88.69 226 GLU A CA 1
ATOM 1794 C C . GLU A 1 226 ? -66.204 -8.187 80.675 1.00 88.69 226 GLU A C 1
ATOM 1796 O O . GLU A 1 226 ? -66.881 -8.536 81.650 1.00 88.69 226 GLU A O 1
ATOM 1801 N N . GLN A 1 227 ? -65.251 -7.256 80.785 1.00 81.19 227 GLN A N 1
ATOM 1802 C CA . GLN A 1 227 ? -64.991 -6.520 82.025 1.00 81.19 227 GLN A CA 1
ATOM 1803 C C . GLN A 1 227 ? -66.167 -5.625 82.412 1.00 81.19 227 GLN A C 1
ATOM 1805 O O . GLN A 1 227 ? -66.551 -5.605 83.582 1.00 81.19 227 GLN A O 1
ATOM 1810 N N . SER A 1 228 ? -66.765 -4.920 81.449 1.00 86.56 228 SER A N 1
ATOM 1811 C CA . SER A 1 228 ? -67.956 -4.100 81.679 1.00 86.56 228 SER A CA 1
ATOM 1812 C C . SER A 1 228 ? -69.121 -4.951 82.196 1.00 86.56 228 SER A C 1
ATOM 1814 O O . SER A 1 228 ? -69.676 -4.649 83.254 1.00 86.56 228 SER A O 1
ATOM 1816 N N . ASN A 1 229 ? -69.389 -6.088 81.546 1.00 85.75 229 ASN A N 1
ATOM 1817 C CA . ASN A 1 229 ? -70.395 -7.061 81.978 1.00 85.75 229 ASN A CA 1
ATOM 1818 C C . ASN A 1 229 ? -70.095 -7.631 83.377 1.00 85.75 229 ASN A C 1
ATOM 1820 O O . ASN A 1 229 ? -70.997 -7.903 84.170 1.00 85.75 229 ASN A O 1
ATOM 1824 N N . SER A 1 230 ? -68.819 -7.830 83.712 1.00 82.81 230 SER A N 1
ATOM 1825 C CA . SER A 1 230 ? -68.410 -8.307 85.039 1.00 82.81 230 SER A CA 1
ATOM 1826 C C . SER A 1 230 ? -68.610 -7.245 86.123 1.00 82.81 230 SER A C 1
ATOM 1828 O O . SER A 1 230 ? -69.067 -7.574 87.217 1.00 82.81 230 SER A O 1
ATOM 1830 N N . LEU A 1 231 ? -68.327 -5.973 85.826 1.00 80.88 231 LEU A N 1
ATOM 1831 C CA . LEU A 1 231 ? -68.603 -4.852 86.729 1.00 80.88 231 LEU A CA 1
ATOM 1832 C C . LEU A 1 231 ? -70.101 -4.691 86.983 1.00 80.88 231 LEU A C 1
ATOM 1834 O O . LEU A 1 231 ? -70.494 -4.455 88.122 1.00 80.88 231 LEU A O 1
ATOM 1838 N N . GLU A 1 232 ? -70.938 -4.878 85.964 1.00 84.38 232 GLU A N 1
ATOM 1839 C CA . GLU A 1 232 ? -72.394 -4.875 86.120 1.00 84.38 232 GLU A CA 1
ATOM 1840 C C . GLU A 1 232 ? -72.861 -5.976 87.088 1.00 84.38 232 GLU A C 1
ATOM 1842 O O . GLU A 1 232 ? -73.632 -5.714 88.018 1.00 84.38 232 GLU A O 1
ATOM 1847 N N . LYS A 1 233 ? -72.318 -7.195 86.957 1.00 82.81 233 LYS A N 1
ATOM 1848 C CA . LYS A 1 233 ? -72.575 -8.293 87.906 1.00 82.81 233 LYS A CA 1
ATOM 1849 C C . LYS A 1 233 ? -72.108 -7.958 89.323 1.00 82.81 233 LYS A C 1
ATOM 1851 O O . LYS A 1 233 ? -72.844 -8.211 90.272 1.00 82.81 233 LYS A O 1
ATOM 1856 N N . VAL A 1 234 ? -70.915 -7.382 89.486 1.00 80.12 234 VAL A N 1
ATOM 1857 C CA . VAL A 1 234 ? -70.402 -6.951 90.801 1.00 80.12 234 VAL A CA 1
ATOM 1858 C C . VAL A 1 234 ? -71.308 -5.892 91.416 1.00 80.12 234 VAL A C 1
ATOM 18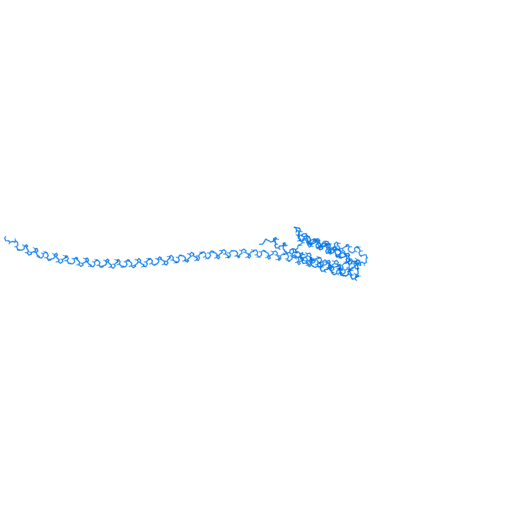60 O O . VAL A 1 234 ? -71.621 -5.981 92.599 1.00 80.12 234 VAL A O 1
ATOM 1863 N N . ASN A 1 235 ? -71.766 -4.926 90.621 1.00 77.50 235 ASN A N 1
ATOM 1864 C CA . ASN A 1 235 ? -72.672 -3.882 91.083 1.00 77.50 235 ASN A CA 1
ATOM 1865 C C . ASN A 1 235 ? -74.016 -4.479 91.535 1.00 77.50 235 ASN A C 1
ATOM 1867 O O . ASN A 1 235 ? -74.527 -4.118 92.589 1.00 77.50 235 ASN A O 1
ATOM 1871 N N . THR A 1 236 ? -74.523 -5.475 90.802 1.00 84.00 236 THR A N 1
ATOM 1872 C CA . THR A 1 236 ? -75.727 -6.236 91.177 1.00 84.00 236 THR A CA 1
ATOM 1873 C C . THR A 1 236 ? -75.537 -6.985 92.502 1.00 84.00 236 THR A C 1
ATOM 1875 O O . THR A 1 236 ? -76.394 -6.923 93.379 1.00 84.00 236 THR A O 1
ATOM 1878 N N . ILE A 1 237 ? -74.398 -7.666 92.689 1.00 84.94 237 ILE A N 1
ATOM 1879 C CA . ILE A 1 237 ? -74.067 -8.373 93.940 1.00 84.94 237 ILE A CA 1
ATOM 1880 C C . ILE A 1 237 ? -73.906 -7.389 95.106 1.00 84.94 237 ILE A C 1
ATOM 1882 O O . ILE A 1 237 ? -74.351 -7.676 96.214 1.00 84.94 237 ILE A O 1
ATOM 1886 N N . LEU A 1 238 ? -73.269 -6.238 94.877 1.00 79.31 238 LEU A N 1
ATOM 1887 C CA . LEU A 1 238 ? -73.116 -5.179 95.876 1.00 79.31 238 LEU A CA 1
ATOM 1888 C C . LEU A 1 238 ? -74.467 -4.618 96.312 1.00 79.31 238 LEU A C 1
ATOM 1890 O O . LEU A 1 238 ? -74.667 -4.396 97.506 1.00 79.31 238 LEU A O 1
ATOM 1894 N N . ASP A 1 239 ? -75.387 -4.406 95.373 1.00 85.88 239 ASP A N 1
ATOM 1895 C CA . ASP A 1 239 ? -76.726 -3.909 95.679 1.00 85.88 239 ASP A CA 1
ATOM 1896 C C . ASP A 1 239 ? -77.557 -4.952 96.450 1.00 85.88 239 ASP A C 1
ATOM 1898 O O . ASP A 1 239 ? -78.201 -4.622 97.450 1.00 85.88 239 ASP A O 1
ATOM 1902 N N . ASP A 1 240 ? -77.448 -6.238 96.092 1.00 85.56 240 ASP A N 1
ATOM 1903 C CA . ASP A 1 240 ? -78.040 -7.348 96.857 1.00 85.56 240 ASP A CA 1
ATOM 1904 C C . ASP A 1 240 ? -77.443 -7.452 98.274 1.00 85.56 240 ASP A C 1
ATOM 1906 O O . ASP A 1 240 ? -78.167 -7.544 99.267 1.00 85.56 240 ASP A O 1
ATOM 1910 N N . ALA A 1 241 ? -76.116 -7.359 98.409 1.00 81.56 241 ALA A N 1
ATOM 1911 C CA . ALA A 1 241 ? -75.433 -7.378 99.702 1.00 81.56 241 ALA A CA 1
ATOM 1912 C C . ALA A 1 241 ? -75.822 -6.178 100.576 1.00 81.56 241 ALA A C 1
ATOM 1914 O O . ALA A 1 241 ? -76.052 -6.333 101.776 1.00 81.56 241 ALA A O 1
ATOM 1915 N N . LYS A 1 242 ? -75.941 -4.986 99.982 1.00 82.62 242 LYS A N 1
ATOM 1916 C CA . LYS A 1 242 ? -76.435 -3.781 100.656 1.00 82.62 242 LYS A CA 1
ATOM 1917 C C . LYS A 1 242 ? -77.871 -3.976 101.137 1.00 82.62 242 LYS A C 1
ATOM 1919 O O . LYS A 1 242 ? -78.176 -3.618 102.274 1.00 82.62 242 LYS A O 1
ATOM 1924 N N . THR A 1 243 ? -78.728 -4.569 100.310 1.00 82.31 243 THR A N 1
ATOM 1925 C CA . THR A 1 243 ? -80.117 -4.884 100.668 1.00 82.31 243 THR A CA 1
ATOM 1926 C C . THR A 1 243 ? -80.166 -5.832 101.867 1.00 82.31 243 THR A C 1
ATOM 1928 O O . THR A 1 243 ? -80.758 -5.491 102.892 1.00 82.31 243 THR A O 1
ATOM 1931 N N . LYS A 1 244 ? -79.428 -6.948 101.816 1.00 83.12 244 LYS A N 1
ATOM 1932 C CA . LYS A 1 244 ? -79.315 -7.911 102.927 1.00 83.12 244 LYS A CA 1
ATOM 1933 C C . LYS A 1 244 ? -78.704 -7.310 104.195 1.00 83.12 244 LYS A C 1
ATOM 1935 O O . LYS A 1 244 ? -79.131 -7.638 105.299 1.00 83.12 244 LYS A O 1
ATOM 1940 N N . PHE A 1 245 ? -77.717 -6.421 104.072 1.00 79.81 245 PHE A N 1
ATOM 1941 C CA . PHE A 1 245 ? -77.133 -5.716 105.217 1.00 79.81 245 PHE A CA 1
ATOM 1942 C C . PHE A 1 245 ? -78.158 -4.802 105.897 1.00 79.81 245 PHE A C 1
ATOM 1944 O O . PHE A 1 245 ? -78.264 -4.799 107.121 1.00 79.81 245 PHE A O 1
ATOM 1951 N N . ILE A 1 246 ? -78.942 -4.054 105.114 1.00 80.06 246 ILE A N 1
ATOM 1952 C CA . ILE A 1 246 ? -80.029 -3.215 105.635 1.00 80.06 246 ILE A CA 1
ATOM 1953 C C . ILE A 1 246 ? -81.081 -4.076 106.348 1.00 80.06 246 ILE A C 1
ATOM 1955 O O . ILE A 1 246 ? -81.564 -3.684 107.410 1.00 80.06 246 ILE A O 1
ATOM 1959 N N . GLU A 1 247 ? -81.422 -5.244 105.802 1.00 79.38 247 GLU A N 1
ATOM 1960 C CA . GLU A 1 247 ? -82.337 -6.201 106.438 1.00 79.38 247 GLU A CA 1
ATOM 1961 C C . GLU A 1 247 ? -81.783 -6.738 107.767 1.00 79.38 247 GLU A C 1
ATOM 1963 O O . GLU A 1 247 ? -82.484 -6.709 108.778 1.00 79.38 247 GLU A O 1
ATOM 1968 N N . ALA A 1 248 ? -80.511 -7.146 107.805 1.00 72.12 248 ALA A N 1
ATOM 1969 C CA . ALA A 1 248 ? -79.853 -7.630 109.020 1.00 72.12 248 ALA A CA 1
ATOM 1970 C C . ALA A 1 248 ? -79.728 -6.539 110.099 1.00 72.12 248 ALA A C 1
ATOM 1972 O O . ALA A 1 248 ? -79.9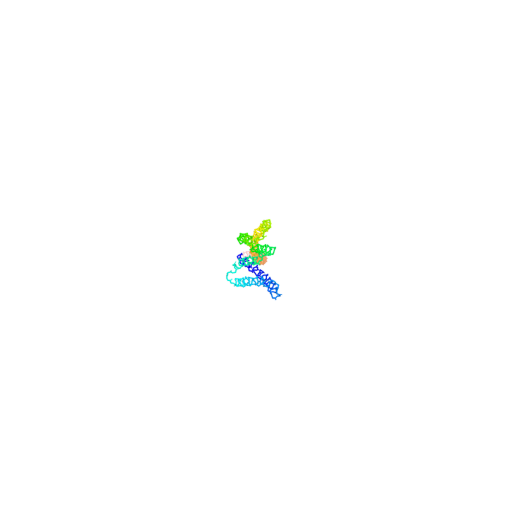63 -6.801 111.278 1.00 72.12 248 ALA A O 1
ATOM 1973 N N . TYR A 1 249 ? -79.420 -5.300 109.705 1.00 68.31 249 TYR A N 1
ATOM 1974 C CA . TYR A 1 249 ? -79.338 -4.162 110.623 1.00 68.31 249 TYR A CA 1
ATOM 1975 C C . TYR A 1 249 ? -80.710 -3.792 111.208 1.00 68.31 249 TYR A C 1
ATOM 1977 O O . TYR A 1 249 ? -80.809 -3.450 112.383 1.00 68.31 249 TYR A O 1
ATOM 1985 N N . LYS A 1 250 ? -81.790 -3.924 110.425 1.00 63.09 250 LYS A N 1
ATOM 1986 C CA . LYS A 1 250 ? -83.169 -3.765 110.920 1.00 63.09 250 LYS A CA 1
ATOM 1987 C C . LYS A 1 250 ? -83.627 -4.919 111.822 1.00 63.09 250 LYS A C 1
ATOM 1989 O O . LYS A 1 250 ? -84.530 -4.716 112.625 1.00 63.09 250 LYS A O 1
ATOM 1994 N N . GLY A 1 251 ? -83.020 -6.102 111.707 1.00 57.81 251 GLY A N 1
ATOM 1995 C CA . GLY A 1 251 ? -83.301 -7.265 112.558 1.00 57.81 251 GLY A CA 1
ATOM 1996 C C . GLY A 1 251 ? -82.494 -7.334 113.863 1.00 57.81 251 GLY A C 1
ATOM 1997 O O . GLY A 1 251 ? -82.841 -8.122 114.737 1.00 57.81 251 GLY A O 1
ATOM 1998 N N . GLY A 1 252 ? -81.434 -6.530 114.010 1.00 50.69 252 GLY A N 1
ATOM 1999 C CA . GLY A 1 252 ? -80.518 -6.546 115.161 1.00 50.69 252 GLY A CA 1
ATOM 2000 C C . GLY A 1 252 ? -80.818 -5.538 116.279 1.00 50.69 252 GLY A C 1
ATOM 2001 O O . GLY A 1 252 ? -80.029 -5.436 117.213 1.00 50.69 252 GLY A O 1
ATOM 2002 N N . SER A 1 253 ? -81.916 -4.780 116.199 1.00 45.38 253 SER A N 1
ATOM 2003 C CA . SER A 1 253 ? -82.354 -3.860 117.258 1.00 45.38 253 SER A CA 1
ATOM 2004 C C . SER A 1 253 ? -83.451 -4.492 118.127 1.00 45.38 253 SER A C 1
ATOM 2006 O O . SER A 1 253 ? -84.634 -4.218 117.918 1.00 45.38 253 SER A O 1
ATOM 2008 N N . LEU A 1 254 ? -83.058 -5.337 119.083 1.00 46.38 254 LEU A N 1
ATOM 2009 C CA . LEU A 1 254 ? -83.867 -5.763 120.234 1.00 46.38 254 LEU A CA 1
ATOM 2010 C C . LEU A 1 254 ? -82.991 -5.776 121.488 1.00 46.38 254 LEU A C 1
ATOM 2012 O O . LEU A 1 254 ? -81.899 -6.383 121.423 1.00 46.38 254 LEU A O 1
#

Radius of gyration: 51.92 Å; Cα contacts (8 Å, |Δi|>4): 139; chains: 1; bounding box: 106×37×153 Å

pLDDT: mean 89.12, std 8.66, range [45.38, 97.38]

Foldseek 3Di:
DDPVVVLVVLLLVLLVVLLVVLVVVLVVLVVCLVVVNVVVLSVVLNVLSVVLSVVLVVCSPDPNNVCSLVSSLVSLLVSLLSCLVPVVSSLVSLLVSLLSQLSSLDLVSNVVSVVVSLVSLVVSPVVPVPDDPVNSVVSNVVSVVSSVVSSVVSPVVSVVVVVVVVVVVVVVVVVVVVVVVVVVVVVVVVVVVVVVVVVVVVVVVVVVVVVVVVVVVVVVVVVVVVVVVVVVVVVVVVVVVVVVVVVVVVVPDD

Sequence (254 aa):
MDINDATKEYVKRVNSIIIRAFIAIFAIHLICSIAGLHRDENSIRSAILFFIILFSFIFSKSKIYGMTKYLNIIGLMLFSLSYYDYMNMALMLMAGTISLSALYFDEKLFKATFIFANIIELINQYISTERGLVVFIISMVGINLIMIVTFINTKVSSSLVEKSAKEAEKAQKLLNKIEETMNIVEESTLKLDESIRINNKNIHIVSESENNITKSIKETAIGAEEQSNSLEKVNTILDDAKTKFIEAYKGGSL

Mean predicted aligned error: 11.06 Å

Solvent-accessible surface area (backbone atoms only — not comparable to full-atom values): 13440 Å² total; per-residue (Å²): 132,58,75,68,55,56,53,52,52,49,52,53,52,52,51,53,53,51,49,53,53,50,51,54,54,32,51,53,30,46,52,36,24,75,73,59,51,61,36,69,65,25,45,53,52,27,52,55,43,48,53,41,47,52,53,38,54,55,28,58,76,42,97,55,33,81,53,26,62,57,50,54,43,54,39,40,50,56,56,22,56,77,29,67,92,40,56,73,59,21,53,50,38,46,50,47,33,55,53,55,37,39,73,68,47,36,69,69,58,34,55,50,49,53,54,51,53,54,52,50,52,52,50,50,55,68,71,39,80,84,65,53,69,68,60,52,51,52,50,53,52,52,53,51,51,53,48,54,56,46,47,53,51,27,55,53,49,39,50,50,52,54,50,50,53,54,49,51,52,51,51,52,55,52,50,54,50,50,52,54,50,49,52,51,51,51,53,51,49,53,54,48,53,53,50,51,55,52,49,54,51,50,52,53,52,49,54,53,49,51,52,50,52,54,50,52,51,52,53,49,53,52,51,52,51,54,50,52,57,48,49,52,51,50,52,54,50,51,53,51,51,50,52,54,48,54,53,52,60,69,69,66,78,127

Nearest PDB structures (foldseek):
  3g6b-assembly1_B  TM=4.498E-01  e=2.602E+00  Thermotoga maritima
  3ja6-assembly1_I  TM=2.990E-01  e=1.149E+00  Escherichia coli
  3g67-assembly1_B  TM=4.423E-01  e=4.337E+00  Thermotoga maritima

Secondary structure (DSSP, 8-state):
--HHHHHHHHHHHHHHHHHHHHHHHHHHHHHHHHTTTTHHHHHHHHHHHHHHHHHHHHHHHSTTGGGHHHHHHHHHHHHHHTTTT-HHHHHHHHHHHHHHHHHTT-HHHHHHHHHHHHHHHHHHHHH-TT--HHHHHHHHHHHHHHHHHHHHHHHHHHHHHHHHHHHHHHHHHHHHHHHHHHHHHHHHHHHHHHHHHHHHHHHHHHHHHHHHHHHHHHHHHHHHHHHHHHHHHHHHHHHHHHHHHHHHHHHS--